Protein AF-A0A6A9SGE2-F1 (afdb_monomer)

Structure (mmCIF, N/CA/C/O backbone):
data_AF-A0A6A9SGE2-F1
#
_entry.id   AF-A0A6A9SGE2-F1
#
loop_
_atom_site.group_PDB
_atom_site.id
_atom_site.type_symbol
_atom_site.label_atom_id
_atom_site.label_alt_id
_atom_site.label_comp_id
_atom_site.label_asym_id
_atom_site.label_entity_id
_atom_site.label_seq_id
_atom_site.pdbx_PDB_ins_code
_atom_site.Cartn_x
_atom_site.Cartn_y
_atom_site.Cartn_z
_atom_site.occupancy
_atom_site.B_iso_or_equiv
_atom_site.auth_seq_id
_atom_site.auth_comp_id
_atom_site.auth_asym_id
_atom_site.auth_atom_id
_atom_site.pdbx_PDB_model_num
ATOM 1 N N . MET A 1 1 ? 27.943 -70.489 9.181 1.00 49.94 1 MET A N 1
ATOM 2 C CA . MET A 1 1 ? 28.499 -69.125 9.302 1.00 49.94 1 MET A CA 1
ATOM 3 C C . MET A 1 1 ? 28.948 -68.682 7.921 1.00 49.94 1 MET A C 1
ATOM 5 O O . MET A 1 1 ? 29.900 -69.285 7.451 1.00 49.94 1 MET A O 1
ATOM 9 N N . HIS A 1 2 ? 28.243 -67.743 7.276 1.00 42.31 2 HIS 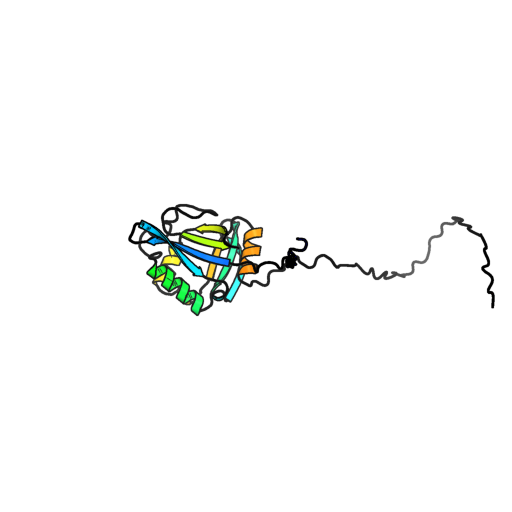A N 1
ATOM 10 C CA . HIS A 1 2 ? 28.704 -66.807 6.225 1.00 42.31 2 HIS A CA 1
ATOM 11 C C . HIS A 1 2 ? 27.527 -66.356 5.338 1.00 42.31 2 HIS A C 1
ATOM 13 O O . HIS A 1 2 ? 26.843 -67.207 4.781 1.00 42.31 2 HIS A O 1
ATOM 19 N N . ARG A 1 3 ? 27.449 -65.026 5.129 1.00 40.75 3 ARG A N 1
ATOM 20 C CA . ARG A 1 3 ? 26.866 -64.301 3.972 1.00 40.75 3 ARG A CA 1
ATOM 21 C C . ARG A 1 3 ? 25.334 -64.153 3.953 1.00 40.75 3 ARG A C 1
ATOM 23 O O . ARG A 1 3 ? 24.627 -65.114 4.182 1.00 40.75 3 ARG A O 1
ATOM 30 N N . ALA A 1 4 ? 24.744 -62.999 3.654 1.00 45.00 4 ALA A N 1
ATOM 31 C CA . ALA A 1 4 ? 25.256 -61.681 3.288 1.00 45.00 4 ALA A CA 1
ATOM 32 C C . ALA A 1 4 ? 24.143 -60.651 3.567 1.00 45.00 4 ALA A C 1
ATOM 34 O O . ALA A 1 4 ? 22.986 -60.893 3.232 1.00 45.00 4 ALA A O 1
ATOM 35 N N . LEU A 1 5 ? 24.495 -59.517 4.173 1.00 47.88 5 LEU A N 1
ATOM 36 C CA . LEU A 1 5 ? 23.629 -58.342 4.267 1.00 47.88 5 LEU A CA 1
ATOM 37 C C . LEU A 1 5 ? 23.684 -57.619 2.915 1.00 47.88 5 LEU A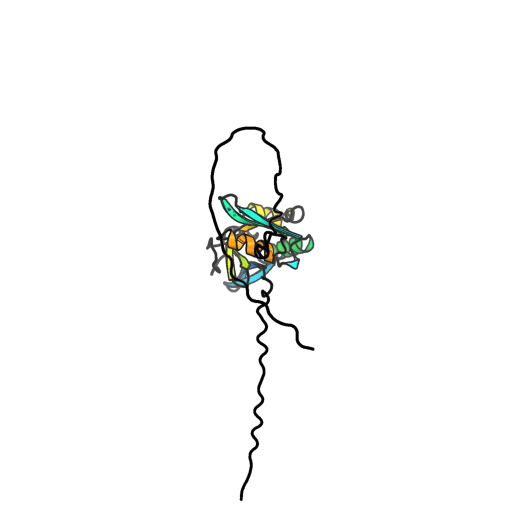 C 1
ATOM 39 O O . LEU A 1 5 ? 24.694 -57.004 2.583 1.00 47.88 5 LEU A O 1
ATOM 43 N N . LEU A 1 6 ? 22.622 -57.731 2.121 1.00 46.72 6 LEU A N 1
ATOM 44 C CA . LEU A 1 6 ? 22.410 -56.899 0.938 1.00 46.72 6 LEU A CA 1
ATOM 45 C C . LEU A 1 6 ? 21.773 -55.585 1.400 1.00 46.72 6 LEU A C 1
ATOM 47 O O . LEU A 1 6 ? 20.565 -55.503 1.600 1.00 46.72 6 LEU A O 1
ATOM 51 N N . ALA A 1 7 ? 22.608 -54.568 1.608 1.00 47.59 7 ALA A N 1
ATOM 52 C CA . ALA A 1 7 ? 22.154 -53.193 1.753 1.00 47.59 7 ALA A CA 1
ATOM 53 C C . ALA A 1 7 ? 21.751 -52.675 0.364 1.00 47.59 7 ALA A C 1
ATOM 55 O O . ALA A 1 7 ? 22.601 -52.457 -0.500 1.00 47.59 7 ALA A O 1
ATOM 56 N N . ALA A 1 8 ? 20.447 -52.532 0.134 1.00 49.38 8 ALA A N 1
ATOM 57 C CA . ALA A 1 8 ? 19.916 -51.889 -1.058 1.00 49.38 8 ALA A CA 1
ATOM 58 C C . ALA A 1 8 ? 20.159 -50.376 -0.949 1.00 49.38 8 ALA A C 1
ATOM 60 O O . ALA A 1 8 ? 19.501 -49.684 -0.175 1.00 49.38 8 ALA A O 1
ATOM 61 N N . ALA A 1 9 ? 21.135 -49.870 -1.702 1.00 46.91 9 ALA A N 1
ATOM 62 C CA . ALA A 1 9 ? 21.348 -48.441 -1.867 1.00 46.91 9 ALA A CA 1
ATOM 63 C C . ALA A 1 9 ? 20.256 -47.879 -2.792 1.00 46.91 9 ALA A C 1
ATOM 65 O O . ALA A 1 9 ? 20.304 -48.054 -4.009 1.00 46.91 9 ALA A O 1
ATOM 66 N N . LEU A 1 10 ? 19.253 -47.228 -2.204 1.00 50.53 10 LEU A N 1
ATOM 67 C CA . LEU A 1 10 ? 18.313 -46.373 -2.924 1.00 50.53 10 LEU A CA 1
ATOM 68 C C . LEU A 1 10 ? 19.057 -45.107 -3.359 1.00 50.53 10 LEU A C 1
ATOM 70 O O . LEU A 1 10 ? 19.317 -44.215 -2.554 1.00 50.53 10 LEU A O 1
ATOM 74 N N . VAL A 1 11 ? 19.423 -45.042 -4.637 1.00 49.22 11 VAL A N 1
ATOM 75 C CA . VAL A 1 11 ? 19.866 -43.800 -5.275 1.00 49.22 11 VAL A CA 1
ATOM 76 C C . VAL A 1 11 ? 18.617 -42.964 -5.537 1.00 49.22 11 VAL A C 1
ATOM 78 O O . VAL A 1 11 ? 17.877 -43.218 -6.485 1.00 49.22 11 VAL A O 1
ATOM 81 N N . ALA A 1 12 ? 18.357 -41.984 -4.674 1.00 50.38 12 ALA A N 1
ATOM 82 C CA . ALA A 1 12 ? 17.399 -40.929 -4.965 1.00 50.38 12 ALA A CA 1
ATOM 83 C C . ALA A 1 12 ? 18.012 -40.024 -6.043 1.00 50.38 12 ALA A C 1
ATOM 85 O O . ALA A 1 12 ? 18.906 -39.225 -5.767 1.00 50.38 12 ALA A O 1
ATOM 86 N N . VAL A 1 13 ? 17.562 -40.179 -7.289 1.00 47.34 13 VAL A N 1
ATOM 87 C CA . VAL A 1 13 ? 17.803 -39.180 -8.332 1.00 47.34 13 VAL A CA 1
ATOM 88 C C . VAL A 1 13 ? 16.930 -37.984 -7.981 1.00 47.34 13 VAL A C 1
ATOM 90 O O . VAL A 1 13 ? 15.741 -37.952 -8.289 1.00 47.34 13 VAL A O 1
ATOM 93 N N . VAL A 1 14 ? 17.510 -37.023 -7.268 1.00 51.72 14 VAL A N 1
ATOM 94 C CA . VAL A 1 14 ? 16.898 -35.709 -7.100 1.00 51.72 14 VAL A CA 1
ATOM 95 C C . VAL A 1 14 ? 17.010 -35.037 -8.461 1.00 51.72 14 VAL A C 1
ATOM 97 O O . VAL A 1 14 ? 18.097 -34.650 -8.888 1.00 51.72 14 VAL A O 1
ATOM 100 N N . VAL A 1 15 ? 15.900 -34.991 -9.193 1.00 44.25 15 VAL A N 1
ATOM 101 C CA . VAL A 1 15 ? 15.798 -34.170 -10.396 1.00 44.25 15 VAL A CA 1
ATOM 102 C C . VAL A 1 15 ? 15.924 -32.734 -9.908 1.00 44.25 15 VAL A C 1
ATOM 104 O O . VAL A 1 15 ? 15.004 -32.206 -9.287 1.00 44.25 15 VAL A O 1
ATOM 107 N N . ALA A 1 16 ? 17.093 -32.130 -10.112 1.00 47.91 16 ALA A N 1
ATOM 108 C CA . ALA A 1 16 ? 17.245 -30.694 -10.001 1.00 47.91 16 ALA A CA 1
ATOM 109 C C . ALA A 1 16 ? 16.316 -30.094 -11.055 1.00 47.91 16 ALA A C 1
ATOM 111 O O . ALA A 1 16 ? 16.626 -30.112 -12.247 1.00 47.91 16 ALA A O 1
ATOM 112 N N . GLY A 1 17 ? 15.136 -29.654 -10.615 1.00 43.16 17 GLY A N 1
ATOM 113 C CA . GLY A 1 17 ? 14.301 -28.770 -11.402 1.00 43.16 17 GLY A CA 1
ATOM 114 C C . GLY A 1 17 ? 15.175 -27.589 -11.786 1.00 43.16 17 GLY A C 1
ATOM 115 O O . GLY A 1 17 ? 15.639 -26.841 -10.930 1.00 43.16 17 GLY A O 1
ATOM 116 N N . SER A 1 18 ? 15.477 -27.488 -13.074 1.00 47.94 18 SER A N 1
ATOM 117 C CA . SER A 1 18 ? 15.926 -26.255 -13.700 1.00 47.94 18 SER A CA 1
ATOM 118 C C . SER A 1 18 ? 15.025 -25.140 -13.191 1.00 47.94 18 SER A C 1
ATOM 120 O O . SER A 1 18 ? 13.810 -25.256 -13.349 1.00 47.94 18 SER A O 1
ATOM 122 N N . GLY A 1 19 ? 15.612 -24.134 -12.537 1.00 40.81 19 GLY A N 1
ATOM 123 C CA . GLY A 1 19 ? 14.901 -22.975 -12.016 1.00 40.81 19 GLY A CA 1
ATOM 124 C C . GLY A 1 19 ? 14.091 -22.322 -13.126 1.00 40.81 19 GLY A C 1
ATOM 125 O O . GLY A 1 19 ? 14.610 -21.518 -13.895 1.00 40.81 19 GLY A O 1
ATOM 126 N N . ALA A 1 20 ? 12.822 -22.709 -13.217 1.00 43.16 20 ALA A N 1
ATOM 127 C CA . ALA A 1 20 ? 11.789 -21.804 -13.653 1.00 43.16 20 ALA A CA 1
ATOM 128 C C . ALA A 1 20 ? 11.838 -20.640 -12.666 1.00 43.16 20 ALA A C 1
ATOM 130 O O . ALA A 1 20 ? 12.049 -20.866 -11.470 1.00 43.16 20 ALA A O 1
ATOM 131 N N . ALA A 1 21 ? 11.717 -19.415 -13.167 1.00 45.00 21 ALA A N 1
ATOM 13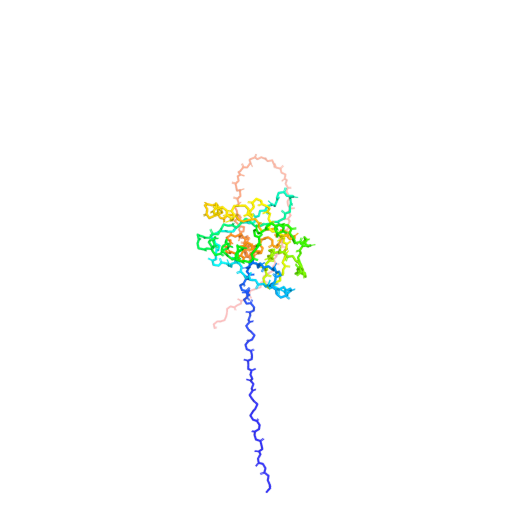2 C CA . ALA A 1 21 ? 11.318 -18.303 -12.328 1.00 45.00 21 ALA A CA 1
ATOM 133 C C . ALA A 1 21 ? 10.177 -18.813 -11.439 1.00 45.00 21 ALA A C 1
ATOM 135 O O . ALA A 1 21 ? 9.147 -19.223 -11.966 1.00 45.00 21 ALA A O 1
ATOM 136 N N . ALA A 1 22 ? 10.413 -18.920 -10.130 1.00 47.09 22 ALA A N 1
ATOM 137 C CA . ALA A 1 22 ? 9.294 -18.953 -9.209 1.00 47.09 22 ALA A CA 1
ATOM 138 C C . ALA A 1 22 ? 8.544 -17.663 -9.526 1.00 47.09 22 ALA A C 1
ATOM 140 O O . ALA A 1 22 ? 9.174 -16.603 -9.557 1.00 47.09 22 ALA A O 1
ATOM 141 N N . ASP A 1 23 ? 7.297 -17.796 -9.961 1.00 60.00 23 ASP A N 1
ATOM 142 C CA . ASP A 1 23 ? 6.463 -16.686 -10.392 1.00 60.00 23 ASP A CA 1
ATOM 143 C C . ASP A 1 23 ? 6.585 -15.578 -9.343 1.00 60.00 23 ASP A C 1
ATOM 145 O O . ASP A 1 23 ? 6.385 -15.840 -8.157 1.00 60.00 23 ASP A O 1
ATOM 149 N N . ALA A 1 24 ? 7.050 -14.397 -9.757 1.00 74.25 24 ALA A N 1
ATOM 150 C CA . ALA A 1 24 ? 7.309 -13.324 -8.810 1.00 74.25 24 ALA A CA 1
ATOM 151 C C . ALA A 1 24 ? 5.992 -12.984 -8.104 1.00 74.25 24 ALA A C 1
ATOM 153 O O . ALA A 1 24 ? 5.023 -12.626 -8.773 1.00 74.25 24 ALA A O 1
ATOM 154 N N . ASP A 1 25 ? 5.954 -13.131 -6.782 1.00 89.00 25 ASP A N 1
ATOM 155 C CA . ASP A 1 25 ? 4.750 -12.888 -5.985 1.00 89.00 25 ASP A CA 1
ATOM 156 C C . ASP A 1 25 ? 4.736 -11.432 -5.520 1.00 89.00 25 ASP A C 1
ATOM 158 O O . ASP A 1 25 ? 5.742 -10.932 -5.007 1.00 89.00 25 ASP A O 1
ATOM 162 N N . ALA A 1 26 ? 3.614 -10.742 -5.711 1.00 93.38 26 ALA A N 1
ATOM 163 C CA . ALA A 1 26 ? 3.433 -9.378 -5.240 1.00 93.38 26 ALA A CA 1
ATOM 164 C C . ALA A 1 26 ? 2.156 -9.233 -4.422 1.00 93.38 26 ALA A C 1
ATOM 166 O O . ALA A 1 26 ? 1.081 -9.703 -4.799 1.00 93.38 26 ALA A O 1
ATOM 167 N N . SER A 1 27 ? 2.284 -8.520 -3.308 1.00 95.31 27 SER A N 1
ATOM 168 C CA . SER A 1 27 ? 1.174 -8.224 -2.413 1.00 95.31 27 SER A CA 1
ATOM 169 C C . SER A 1 27 ? 1.358 -6.888 -1.702 1.00 95.31 27 SER A C 1
ATOM 171 O O . SER A 1 27 ? 2.471 -6.386 -1.517 1.00 95.31 27 SER A O 1
ATOM 173 N N . VAL A 1 28 ? 0.237 -6.301 -1.288 1.00 95.56 28 VAL A N 1
ATOM 174 C CA . VAL A 1 28 ? 0.209 -5.190 -0.335 1.00 95.56 28 VAL A CA 1
ATOM 175 C C . VAL A 1 28 ? -0.303 -5.728 0.992 1.00 95.56 28 VAL A C 1
ATOM 177 O O . VAL A 1 28 ? -1.375 -6.331 1.061 1.00 95.56 28 VAL A O 1
ATOM 180 N N . VAL A 1 29 ? 0.466 -5.508 2.053 1.00 95.88 29 VAL A N 1
ATOM 181 C CA . VAL A 1 29 ? 0.183 -6.005 3.400 1.00 95.88 29 VAL A CA 1
ATOM 182 C C . VAL A 1 29 ? -0.051 -4.828 4.336 1.00 95.88 29 VAL A C 1
ATOM 184 O O . VAL A 1 29 ? 0.814 -3.974 4.505 1.00 95.88 29 VAL A O 1
ATOM 187 N N . ALA A 1 30 ? -1.212 -4.794 4.976 1.00 95.00 30 ALA A N 1
ATOM 188 C CA . ALA A 1 30 ? -1.502 -3.878 6.064 1.00 95.00 30 ALA A CA 1
ATOM 189 C C . ALA A 1 30 ? -0.880 -4.409 7.359 1.00 95.00 30 ALA A C 1
ATOM 191 O O . ALA A 1 30 ? -1.205 -5.510 7.803 1.00 95.00 30 ALA A O 1
ATOM 192 N N . ARG A 1 31 ? 0.000 -3.618 7.974 1.00 94.38 31 ARG A N 1
ATOM 193 C CA . ARG A 1 31 ? 0.654 -3.913 9.249 1.00 94.38 31 ARG A CA 1
ATOM 194 C C . ARG A 1 31 ? 0.262 -2.884 10.305 1.00 94.38 31 ARG A C 1
ATOM 196 O O . ARG A 1 31 ? 0.511 -1.695 10.120 1.00 94.38 31 ARG A O 1
ATOM 203 N N . TYR A 1 32 ? -0.353 -3.340 11.395 1.00 93.00 32 TYR A N 1
ATOM 204 C CA . TYR A 1 32 ? -1.004 -2.478 12.388 1.00 93.00 32 TYR A CA 1
ATOM 205 C C . TYR A 1 32 ? -1.023 -3.105 13.793 1.00 93.00 32 TYR A C 1
ATOM 207 O O . TYR A 1 32 ? -0.936 -4.330 13.922 1.00 93.00 32 TYR A O 1
ATOM 215 N N . PRO A 1 33 ? -1.118 -2.299 14.867 1.00 90.50 33 PRO A N 1
ATOM 216 C CA . PRO A 1 33 ? -1.229 -2.819 16.226 1.00 90.50 33 PRO A CA 1
ATOM 217 C C . PRO A 1 33 ? -2.611 -3.446 16.467 1.00 90.50 33 PRO A C 1
ATOM 219 O O . PRO A 1 33 ? -3.636 -2.790 16.313 1.00 90.50 33 PRO A O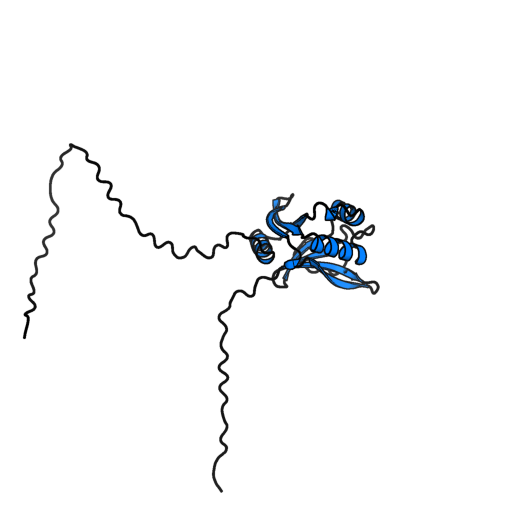 1
ATOM 222 N N . ALA A 1 34 ? -2.649 -4.704 16.909 1.00 87.56 34 ALA A N 1
ATOM 223 C CA . ALA A 1 34 ? -3.871 -5.321 17.424 1.00 87.56 34 ALA A CA 1
ATOM 224 C C . ALA A 1 34 ? -4.235 -4.777 18.817 1.00 87.56 34 ALA A C 1
ATOM 226 O O . ALA A 1 34 ? -3.407 -4.168 19.495 1.00 87.56 34 ALA A O 1
ATOM 227 N N . GLU A 1 35 ? -5.435 -5.106 19.308 1.00 83.38 35 GLU A N 1
ATOM 228 C CA . GLU A 1 35 ? -5.922 -4.697 20.640 1.00 83.38 35 GLU A CA 1
ATOM 229 C C . GLU A 1 35 ? -4.960 -5.061 21.789 1.00 83.38 35 GLU A C 1
ATOM 231 O O . GLU A 1 35 ? -4.846 -4.339 22.776 1.00 83.38 35 GLU A O 1
ATOM 236 N N . ASN A 1 36 ? -4.212 -6.160 21.644 1.00 84.25 36 ASN A N 1
ATOM 237 C CA . ASN A 1 36 ? -3.226 -6.620 22.628 1.00 84.25 36 ASN A CA 1
ATOM 238 C C . ASN A 1 36 ? -1.850 -5.929 22.499 1.00 84.25 36 ASN A C 1
ATOM 240 O O . ASN A 1 36 ? -0.887 -6.361 23.132 1.00 84.25 36 ASN A O 1
ATOM 244 N N . GLY A 1 37 ? -1.722 -4.913 21.640 1.00 80.12 37 GLY A N 1
ATOM 245 C CA . GLY A 1 37 ? -0.479 -4.183 21.370 1.00 80.12 37 GLY A CA 1
ATOM 246 C C . GLY A 1 37 ? 0.552 -4.948 20.532 1.00 80.12 37 GLY A C 1
ATOM 247 O O . GLY A 1 37 ? 1.672 -4.478 20.366 1.00 80.12 37 GLY A O 1
ATOM 248 N N . THR A 1 38 ? 0.206 -6.132 20.014 1.00 88.50 38 THR A N 1
ATOM 249 C CA . THR A 1 38 ? 1.071 -6.908 19.108 1.00 88.50 38 THR A CA 1
ATOM 250 C C . THR A 1 38 ? 0.812 -6.502 17.661 1.00 88.50 38 THR A C 1
ATOM 252 O O . THR A 1 38 ? -0.344 -6.353 17.270 1.00 88.50 38 THR A O 1
ATOM 255 N N . MET A 1 39 ? 1.867 -6.369 16.857 1.00 90.75 39 MET A N 1
ATOM 256 C CA . MET A 1 39 ? 1.733 -6.074 15.428 1.00 90.75 39 MET A CA 1
ATOM 257 C C . MET A 1 39 ? 1.097 -7.250 14.682 1.00 90.75 39 MET A C 1
ATOM 259 O O . MET A 1 39 ? 1.537 -8.392 14.819 1.00 90.75 39 MET A O 1
ATOM 263 N N . THR A 1 40 ? 0.073 -6.953 13.890 1.00 92.62 40 THR A N 1
ATOM 264 C CA . THR A 1 40 ? -0.640 -7.887 13.013 1.00 92.62 40 THR A CA 1
ATOM 265 C C . THR A 1 40 ? -0.398 -7.506 11.562 1.00 92.62 40 THR A C 1
ATOM 267 O O . THR A 1 40 ? -0.239 -6.327 11.254 1.00 92.62 40 THR A O 1
ATOM 270 N N . GLU A 1 41 ? -0.344 -8.508 10.687 1.00 94.25 41 GLU A N 1
ATOM 271 C CA . GLU A 1 41 ? -0.210 -8.347 9.241 1.00 94.25 41 GLU A CA 1
ATOM 272 C C . GLU A 1 41 ? -1.396 -9.011 8.540 1.00 94.25 41 GLU A C 1
ATOM 274 O O . GLU A 1 41 ? -1.690 -10.182 8.788 1.00 94.25 41 GLU A O 1
ATOM 279 N N . THR A 1 42 ? -2.034 -8.273 7.636 1.00 95.25 42 THR A N 1
ATOM 280 C CA . THR A 1 42 ? -3.143 -8.749 6.805 1.00 95.25 42 THR A CA 1
ATOM 281 C C . THR A 1 42 ? -2.848 -8.388 5.357 1.00 95.25 42 THR A C 1
ATOM 283 O O . THR A 1 42 ? -2.533 -7.240 5.055 1.00 95.25 42 THR A O 1
ATOM 286 N N . THR A 1 43 ? -2.926 -9.354 4.441 1.00 96.12 43 THR A N 1
ATOM 287 C CA . THR A 1 43 ? -2.812 -9.056 3.003 1.00 96.12 43 THR A CA 1
ATOM 288 C C . THR A 1 43 ? -4.086 -8.356 2.543 1.00 96.12 43 THR A C 1
ATOM 290 O O . THR A 1 43 ? -5.173 -8.887 2.752 1.00 96.12 43 THR A O 1
ATOM 293 N N . VAL A 1 44 ? -3.947 -7.166 1.956 1.00 96.50 44 VAL A N 1
ATOM 294 C CA . VAL A 1 44 ? -5.073 -6.313 1.529 1.00 96.50 44 VAL A CA 1
ATOM 295 C C . VAL A 1 44 ? -5.178 -6.163 0.014 1.00 96.50 44 VAL A C 1
ATOM 297 O O . VAL A 1 44 ? -6.238 -5.802 -0.480 1.00 96.50 44 VAL A O 1
ATOM 300 N N . VAL A 1 45 ? -4.096 -6.446 -0.717 1.00 96.19 45 VAL A N 1
ATOM 301 C CA . VAL A 1 45 ? -4.097 -6.571 -2.181 1.00 96.19 45 VAL A CA 1
ATOM 302 C C . VAL A 1 45 ? -3.200 -7.740 -2.560 1.00 96.19 45 VAL A C 1
ATOM 304 O O . VAL A 1 45 ? -2.051 -7.809 -2.116 1.00 96.19 45 VAL A O 1
ATOM 307 N N . SER A 1 46 ? -3.711 -8.627 -3.401 1.00 94.50 46 SER A N 1
ATOM 308 C CA . SER A 1 46 ? -2.977 -9.699 -4.071 1.00 94.50 46 SER A CA 1
ATOM 309 C C . SER A 1 46 ? -2.991 -9.501 -5.591 1.00 94.50 46 SER A C 1
ATOM 311 O O . SER A 1 46 ? -3.670 -8.609 -6.099 1.00 94.50 46 SER A O 1
ATOM 313 N N . ALA A 1 47 ? -2.239 -10.313 -6.338 1.00 91.94 47 ALA A N 1
ATOM 314 C CA . ALA A 1 47 ? -2.207 -10.217 -7.798 1.00 91.94 47 ALA A CA 1
ATOM 315 C C . ALA A 1 47 ? -3.587 -10.418 -8.453 1.00 91.94 47 ALA A C 1
ATOM 317 O O . ALA A 1 47 ? -3.900 -9.731 -9.422 1.00 91.94 47 ALA A O 1
ATOM 318 N N . ASP A 1 48 ? -4.438 -11.282 -7.894 1.00 91.75 48 ASP A N 1
ATOM 319 C CA . ASP A 1 48 ? -5.800 -11.523 -8.391 1.00 91.75 48 ASP A CA 1
ATOM 320 C C . ASP A 1 48 ? -6.743 -10.318 -8.199 1.00 91.75 48 ASP A C 1
ATOM 322 O O . ASP A 1 48 ? -7.754 -10.197 -8.893 1.00 91.75 48 ASP A O 1
ATOM 326 N N . ASP A 1 49 ? -6.410 -9.405 -7.283 1.00 94.62 49 ASP A N 1
ATOM 327 C CA . ASP A 1 49 ? -7.195 -8.198 -7.003 1.00 94.62 49 ASP A CA 1
ATOM 328 C C . ASP A 1 49 ? -6.893 -7.058 -7.988 1.00 94.62 49 ASP A C 1
ATOM 330 O O . ASP A 1 49 ? -7.612 -6.054 -8.014 1.00 94.62 49 ASP A O 1
ATOM 334 N N . VAL A 1 50 ? -5.844 -7.199 -8.805 1.00 95.50 50 VAL A N 1
ATOM 335 C CA . VAL A 1 50 ? -5.342 -6.166 -9.714 1.00 95.50 50 VAL A CA 1
ATOM 336 C C . VAL A 1 50 ? -5.915 -6.339 -11.119 1.00 95.50 50 VAL A C 1
ATOM 338 O O . VAL A 1 50 ? -5.779 -7.379 -11.753 1.00 95.50 50 VAL A O 1
ATOM 341 N N . ALA A 1 51 ? -6.529 -5.276 -11.639 1.00 94.62 51 ALA A N 1
ATOM 342 C CA . ALA A 1 51 ? -7.004 -5.207 -13.018 1.00 94.62 51 ALA A CA 1
ATOM 343 C C . ALA A 1 51 ? -5.905 -4.751 -13.991 1.00 94.62 51 ALA A C 1
ATOM 345 O O . ALA A 1 51 ? -5.852 -5.209 -15.133 1.00 94.62 51 ALA A O 1
ATOM 346 N N . SER A 1 52 ? -5.042 -3.827 -13.561 1.00 93.75 52 SER A N 1
ATOM 347 C CA . SER A 1 52 ? -3.881 -3.381 -14.333 1.00 93.75 52 SER A CA 1
ATOM 348 C C . SER A 1 52 ? -2.784 -2.822 -13.432 1.00 93.75 52 SER A C 1
ATOM 350 O O . SER A 1 52 ? -3.057 -2.250 -12.376 1.00 93.75 52 SER A O 1
ATOM 352 N N . ALA A 1 53 ? -1.534 -2.953 -13.870 1.00 94.75 53 ALA A N 1
ATOM 353 C CA . ALA A 1 53 ? -0.375 -2.368 -13.212 1.00 94.75 53 ALA A CA 1
ATOM 354 C C . ALA A 1 53 ? 0.577 -1.773 -14.253 1.00 94.75 53 ALA A C 1
ATOM 356 O O . ALA A 1 53 ? 0.815 -2.371 -15.299 1.00 94.75 53 ALA A O 1
ATOM 357 N N . GLU A 1 54 ? 1.139 -0.601 -13.973 1.00 94.12 54 GLU A N 1
ATOM 358 C CA . GLU A 1 54 ? 2.067 0.085 -14.875 1.00 94.12 54 GLU A CA 1
ATOM 359 C C . GLU A 1 54 ? 3.184 0.772 -14.072 1.00 94.12 54 GLU A C 1
ATOM 361 O O . GLU A 1 54 ? 2.891 1.517 -13.129 1.00 94.12 54 GLU A O 1
ATOM 366 N N . PRO A 1 55 ? 4.473 0.573 -14.416 1.00 93.56 55 PRO A N 1
ATOM 367 C CA . PRO A 1 55 ? 5.557 1.345 -13.820 1.00 93.56 55 PRO A CA 1
ATOM 368 C C . PRO A 1 55 ? 5.366 2.837 -14.087 1.00 93.56 55 PRO A C 1
ATOM 370 O O . PRO A 1 55 ? 5.025 3.255 -15.193 1.00 93.56 55 PRO A O 1
ATOM 373 N N . THR A 1 56 ? 5.626 3.657 -13.079 1.00 94.75 56 THR A N 1
ATOM 374 C CA . THR A 1 56 ? 5.466 5.105 -13.159 1.00 94.75 56 THR A CA 1
ATOM 375 C C . THR A 1 56 ? 6.457 5.820 -12.245 1.00 94.75 56 THR A C 1
ATOM 377 O O . THR A 1 56 ? 7.196 5.211 -11.469 1.00 94.75 56 THR A O 1
ATOM 380 N N . THR A 1 57 ? 6.470 7.143 -12.331 1.00 91.50 57 THR A N 1
ATOM 381 C CA . THR A 1 57 ? 7.220 8.006 -11.421 1.00 91.50 57 THR A CA 1
ATOM 382 C C . THR A 1 57 ? 6.289 8.583 -10.366 1.00 91.50 57 THR A C 1
ATOM 384 O O . THR A 1 57 ? 5.226 9.117 -10.690 1.00 91.50 57 THR A O 1
ATOM 387 N N . THR A 1 58 ? 6.698 8.538 -9.102 1.00 86.75 58 THR A N 1
ATOM 388 C CA . THR A 1 58 ? 5.964 9.182 -8.012 1.00 86.75 58 THR A CA 1
ATOM 389 C C . THR A 1 58 ? 6.046 10.704 -8.126 1.00 86.75 58 THR A C 1
ATOM 391 O O . THR A 1 58 ? 6.905 11.262 -8.813 1.00 86.75 58 THR A O 1
ATOM 394 N N . ARG A 1 59 ? 5.179 11.414 -7.396 1.00 80.75 59 ARG A N 1
ATOM 395 C CA . ARG A 1 59 ? 5.136 12.888 -7.397 1.00 80.75 59 ARG A CA 1
ATOM 396 C C . ARG A 1 59 ? 6.468 13.547 -7.010 1.00 80.75 59 ARG A C 1
ATOM 398 O O . ARG A 1 59 ? 6.732 14.670 -7.429 1.00 80.75 59 ARG A O 1
ATOM 405 N N . ASN A 1 60 ? 7.301 12.850 -6.239 1.00 82.94 60 ASN A N 1
ATOM 406 C CA . ASN A 1 60 ? 8.609 13.329 -5.787 1.00 82.94 60 ASN A CA 1
ATOM 407 C C . ASN A 1 60 ? 9.760 12.909 -6.723 1.00 82.94 60 ASN A C 1
ATOM 409 O O . ASN A 1 60 ? 10.922 13.094 -6.375 1.00 82.94 60 ASN A O 1
ATOM 413 N N . GLY A 1 61 ? 9.453 12.326 -7.888 1.00 84.38 61 GLY A N 1
ATOM 414 C CA . GLY A 1 61 ? 10.448 11.819 -8.838 1.00 84.38 61 GLY A CA 1
ATOM 415 C C . GLY A 1 61 ? 11.050 10.463 -8.458 1.00 84.38 61 GLY A C 1
ATOM 416 O O . GLY A 1 61 ? 12.068 10.081 -9.026 1.00 84.38 61 GLY A O 1
ATOM 417 N N . GLY A 1 62 ? 10.451 9.747 -7.500 1.00 88.19 62 GLY A N 1
ATOM 418 C CA . GLY A 1 62 ? 10.831 8.374 -7.157 1.00 88.19 62 GLY A CA 1
ATOM 419 C C . GLY A 1 62 ? 10.212 7.348 -8.109 1.00 88.19 62 GLY A C 1
ATOM 420 O O . GLY A 1 62 ? 9.345 7.685 -8.914 1.00 88.19 62 GLY A O 1
ATOM 421 N N . ALA A 1 63 ? 10.625 6.089 -7.996 1.00 93.12 63 ALA A N 1
ATOM 422 C CA . ALA A 1 63 ? 10.028 4.985 -8.742 1.00 93.12 63 ALA A CA 1
ATOM 423 C C . ALA A 1 63 ? 8.748 4.477 -8.057 1.00 93.12 63 ALA A C 1
ATOM 425 O O . ALA A 1 63 ? 8.622 4.531 -6.832 1.00 93.12 63 ALA A O 1
ATOM 426 N N . GLY A 1 64 ? 7.788 3.998 -8.844 1.00 94.00 64 GLY A N 1
ATOM 427 C CA . GLY A 1 64 ? 6.579 3.374 -8.325 1.00 94.00 64 GLY A CA 1
ATOM 428 C C . GLY A 1 64 ? 5.786 2.629 -9.392 1.00 94.00 64 GLY A C 1
ATOM 429 O O . GLY A 1 64 ? 6.195 2.542 -10.548 1.00 94.00 64 GLY A O 1
ATOM 430 N N . VAL A 1 65 ? 4.639 2.094 -8.996 1.00 95.38 65 VAL A N 1
ATOM 431 C CA . VAL A 1 65 ? 3.706 1.357 -9.847 1.00 95.38 65 VAL A CA 1
ATOM 432 C C . VAL A 1 65 ? 2.311 1.926 -9.627 1.00 95.38 65 VAL A C 1
ATOM 434 O O . VAL A 1 65 ? 1.831 1.979 -8.494 1.00 95.38 65 VAL A O 1
ATOM 437 N N . ALA A 1 66 ? 1.677 2.383 -10.703 1.00 95.31 66 ALA A N 1
ATOM 438 C CA . ALA A 1 66 ? 0.261 2.708 -10.698 1.00 95.31 66 ALA A CA 1
ATOM 439 C C . ALA A 1 66 ? -0.518 1.403 -10.864 1.00 95.31 66 ALA A C 1
ATOM 441 O O . ALA A 1 66 ? -0.314 0.686 -11.841 1.00 95.31 66 ALA A O 1
ATOM 442 N N . VAL A 1 67 ? -1.376 1.093 -9.902 1.00 95.50 67 VAL A N 1
ATOM 443 C CA . VAL A 1 67 ? -2.182 -0.126 -9.868 1.00 95.50 67 VAL A CA 1
ATOM 444 C C . VAL A 1 67 ? -3.647 0.270 -9.912 1.00 95.50 67 VAL A C 1
ATOM 446 O O . VAL A 1 67 ? -4.070 1.137 -9.154 1.00 95.50 67 VAL A O 1
ATOM 449 N N . THR A 1 68 ? -4.420 -0.362 -10.784 1.00 96.44 68 THR A N 1
ATOM 450 C CA . THR A 1 68 ? -5.882 -0.274 -10.777 1.00 96.44 68 THR A CA 1
ATOM 451 C C . THR A 1 68 ? -6.421 -1.592 -10.255 1.00 96.44 68 THR A C 1
ATOM 453 O O . THR A 1 68 ? -6.091 -2.645 -10.802 1.00 96.44 68 THR A O 1
ATOM 456 N N . LEU A 1 69 ? -7.227 -1.550 -9.198 1.00 96.19 69 LEU A N 1
ATOM 457 C CA . LEU A 1 69 ? -7.855 -2.747 -8.648 1.00 96.19 69 LEU A CA 1
ATOM 458 C C . LEU A 1 69 ? -9.112 -3.121 -9.438 1.00 96.19 69 LEU A C 1
ATOM 460 O O . LEU A 1 69 ? -9.738 -2.285 -10.091 1.00 96.19 69 LEU A O 1
ATOM 464 N N . THR A 1 70 ? -9.483 -4.394 -9.369 1.00 95.94 70 THR A N 1
ATOM 465 C CA . THR A 1 70 ? -10.820 -4.855 -9.761 1.00 95.94 70 THR A CA 1
ATOM 466 C C . THR A 1 70 ? -11.870 -4.320 -8.782 1.00 95.94 70 THR A C 1
ATOM 468 O O . THR A 1 70 ? -11.528 -3.954 -7.660 1.00 95.94 70 THR A O 1
ATOM 471 N N . ASP A 1 71 ? -13.156 -4.325 -9.148 1.00 94.25 71 ASP A N 1
ATOM 472 C CA . ASP A 1 71 ? -14.229 -3.900 -8.229 1.00 94.25 71 ASP A CA 1
ATOM 473 C C . ASP A 1 71 ? -14.220 -4.706 -6.915 1.00 94.25 71 ASP A C 1
ATOM 475 O O . ASP A 1 71 ? -14.345 -4.151 -5.824 1.00 94.25 71 ASP A O 1
ATOM 479 N N . ALA A 1 72 ? -14.021 -6.026 -7.015 1.00 93.38 72 ALA A N 1
ATOM 480 C CA . ALA A 1 72 ? -13.942 -6.912 -5.856 1.00 93.38 72 ALA A CA 1
ATOM 481 C C . ALA A 1 72 ? -12.686 -6.642 -5.012 1.00 93.38 72 ALA A C 1
ATOM 483 O O . ALA A 1 72 ? -12.775 -6.580 -3.786 1.00 93.38 72 ALA A O 1
ATOM 484 N N . GLY A 1 73 ? -11.540 -6.434 -5.668 1.00 94.50 73 GLY A N 1
ATOM 485 C CA . GLY A 1 73 ? -10.283 -6.085 -5.011 1.00 94.50 73 GLY A CA 1
ATOM 486 C C . GLY A 1 73 ? -10.359 -4.739 -4.293 1.00 94.50 73 GLY A C 1
ATOM 487 O O . GLY A 1 73 ? -9.919 -4.623 -3.154 1.00 94.50 73 GLY A O 1
ATOM 488 N N . ALA A 1 74 ? -10.985 -3.738 -4.916 1.00 95.81 74 ALA A N 1
ATOM 489 C CA . ALA A 1 74 ? -11.202 -2.418 -4.333 1.00 95.81 74 ALA A CA 1
ATOM 490 C C . ALA A 1 74 ? -12.067 -2.490 -3.072 1.00 95.81 74 ALA A C 1
ATOM 492 O O . ALA A 1 74 ? -11.700 -1.913 -2.051 1.00 95.81 74 ALA A O 1
ATOM 493 N N . GLN A 1 75 ? -13.171 -3.239 -3.129 1.00 94.75 75 GLN A N 1
ATOM 494 C CA . GLN A 1 75 ? -14.055 -3.422 -1.982 1.00 94.75 75 GLN A CA 1
ATOM 495 C C . GLN A 1 75 ? -13.360 -4.183 -0.842 1.00 94.75 75 GLN A C 1
ATOM 497 O O . GLN A 1 75 ? -13.418 -3.759 0.310 1.00 94.75 75 GLN A O 1
ATOM 502 N N . SER A 1 76 ? -12.646 -5.270 -1.155 1.00 94.19 76 SER A N 1
ATOM 503 C CA . SER A 1 76 ? -11.872 -6.024 -0.159 1.00 94.19 76 SER A CA 1
ATOM 504 C C . SER A 1 76 ? -10.789 -5.157 0.491 1.00 94.19 76 SER A C 1
ATOM 506 O O . SER A 1 76 ? -10.604 -5.194 1.707 1.00 94.19 76 SER A O 1
ATOM 508 N N . PHE A 1 77 ? -10.101 -4.339 -0.307 1.00 95.44 77 PHE A N 1
ATOM 509 C CA . PHE A 1 77 ? -9.086 -3.405 0.167 1.00 95.44 77 PHE A CA 1
ATOM 510 C C . PHE A 1 77 ? -9.672 -2.361 1.124 1.00 95.44 77 PHE A C 1
ATOM 512 O O . PHE A 1 77 ? -9.128 -2.158 2.210 1.00 95.44 77 PHE A O 1
ATOM 519 N N . THR A 1 78 ? -10.791 -1.720 0.764 1.00 94.94 78 THR A N 1
ATOM 520 C CA . THR A 1 78 ? -11.434 -0.723 1.631 1.00 94.94 78 THR A CA 1
ATOM 521 C C . THR A 1 78 ? -11.958 -1.342 2.919 1.00 94.94 78 THR A C 1
ATOM 523 O O . THR A 1 78 ? -11.687 -0.812 3.995 1.00 94.94 78 THR A O 1
ATOM 526 N N . ASP A 1 79 ? -12.642 -2.487 2.829 1.00 94.69 79 ASP A N 1
ATOM 527 C CA . ASP A 1 79 ? -13.219 -3.168 3.990 1.00 94.69 79 ASP A CA 1
ATOM 528 C C . ASP A 1 79 ? -12.123 -3.582 4.981 1.00 94.69 79 ASP A C 1
ATOM 530 O O . ASP A 1 79 ? -12.239 -3.326 6.180 1.00 94.69 79 ASP A O 1
ATOM 534 N N . ALA A 1 80 ? -11.020 -4.150 4.481 1.00 94.69 80 ALA A N 1
ATOM 535 C CA . ALA A 1 80 ? -9.900 -4.565 5.318 1.00 94.69 80 ALA A CA 1
ATOM 536 C C . ALA A 1 80 ? -9.222 -3.383 6.026 1.00 94.69 80 ALA A C 1
ATOM 538 O O . ALA A 1 80 ? -8.815 -3.513 7.179 1.00 94.69 80 ALA A O 1
ATOM 539 N N . LEU A 1 81 ? -9.097 -2.227 5.368 1.00 94.25 81 LEU A N 1
ATOM 540 C CA . LEU A 1 81 ? -8.468 -1.048 5.967 1.00 94.25 81 LEU A CA 1
ATOM 541 C C . LEU A 1 81 ? -9.363 -0.343 6.983 1.00 94.25 81 LEU A C 1
ATOM 543 O O . LEU A 1 81 ? -8.856 0.130 8.002 1.00 94.25 81 LEU A O 1
ATOM 547 N N . VAL A 1 82 ? -10.670 -0.297 6.734 1.00 93.19 82 VAL A N 1
ATOM 548 C CA . VAL A 1 82 ? -11.643 0.231 7.696 1.00 93.19 82 VAL A CA 1
ATOM 549 C C . VAL A 1 82 ? -11.709 -0.671 8.930 1.00 93.19 82 VAL A C 1
ATOM 551 O O . VAL A 1 82 ? -11.591 -0.164 10.044 1.00 93.19 82 VAL A O 1
ATOM 554 N N . ASP A 1 83 ? -11.815 -1.994 8.755 1.00 92.06 83 ASP A N 1
ATOM 555 C CA . ASP A 1 83 ? -11.838 -2.965 9.864 1.00 92.06 83 ASP A CA 1
ATOM 556 C C . ASP A 1 83 ? -10.545 -2.927 10.688 1.00 92.06 83 ASP A C 1
ATOM 558 O O . ASP A 1 83 ? -10.575 -2.889 11.918 1.00 92.06 83 ASP A O 1
ATOM 562 N N . ALA A 1 84 ? -9.399 -2.834 10.008 1.00 91.19 84 ALA A N 1
ATOM 563 C CA . ALA A 1 84 ? -8.106 -2.692 10.660 1.00 91.19 84 ALA A CA 1
ATOM 564 C C . ALA A 1 84 ? -7.912 -1.325 11.337 1.00 91.19 84 ALA A C 1
ATOM 566 O O . ALA A 1 84 ? -6.982 -1.186 12.124 1.00 91.19 84 ALA A O 1
ATOM 567 N N . GLY A 1 85 ? -8.752 -0.322 11.059 1.00 90.44 85 GLY A N 1
ATOM 568 C CA . GLY A 1 85 ? -8.697 0.999 11.688 1.00 90.44 85 GLY A CA 1
ATOM 569 C C . GLY A 1 85 ? -7.731 1.994 11.035 1.00 90.44 85 GLY A C 1
ATOM 570 O O . GLY A 1 85 ? -7.428 3.025 11.635 1.00 90.44 85 GLY A O 1
ATOM 571 N N . PHE A 1 86 ? -7.268 1.742 9.806 1.00 90.88 86 PHE A N 1
ATOM 572 C CA . PHE A 1 86 ? -6.347 2.633 9.077 1.00 90.88 86 PHE A CA 1
ATOM 573 C C . PHE A 1 86 ? -6.927 4.019 8.789 1.00 90.88 86 PHE A C 1
ATOM 575 O O . PHE A 1 86 ? -6.168 4.964 8.568 1.00 90.88 86 PHE A O 1
ATOM 582 N N . THR A 1 87 ? -8.252 4.140 8.773 1.00 88.06 87 THR A N 1
ATOM 583 C CA . THR A 1 87 ? -8.942 5.402 8.507 1.00 88.06 87 THR A CA 1
ATOM 584 C C . THR A 1 87 ? -9.249 6.208 9.766 1.00 88.06 87 THR A C 1
ATOM 586 O O . THR A 1 87 ? -9.629 7.369 9.675 1.00 88.06 87 THR A O 1
ATOM 589 N N . THR A 1 88 ? -9.039 5.629 10.951 1.00 84.81 88 THR A N 1
ATOM 590 C CA . THR A 1 88 ? -9.314 6.317 12.216 1.00 84.81 88 THR A CA 1
ATOM 591 C C . THR A 1 88 ? -8.405 7.535 12.414 1.00 84.81 88 THR A C 1
ATOM 593 O O . THR A 1 88 ? -7.263 7.575 11.941 1.00 84.81 88 THR A O 1
ATOM 596 N N . GLU A 1 89 ? -8.900 8.546 13.139 1.00 75.38 89 GLU A N 1
ATOM 597 C CA . GLU A 1 89 ? -8.128 9.754 13.449 1.00 75.38 89 GLU A CA 1
ATOM 598 C C . GLU A 1 89 ? -6.771 9.396 14.082 1.00 75.38 89 GLU A C 1
ATOM 600 O O . GLU A 1 89 ? -6.694 8.799 15.156 1.00 75.38 89 GLU A O 1
ATOM 605 N N . GLY A 1 90 ? -5.684 9.790 13.412 1.00 72.19 90 GLY A N 1
ATOM 606 C CA . GLY A 1 90 ? -4.310 9.560 13.866 1.00 72.19 90 GLY A CA 1
ATOM 607 C C . GLY A 1 90 ? -3.661 8.256 13.386 1.00 72.19 90 GLY A C 1
ATOM 608 O O . GLY A 1 90 ? -2.460 8.101 13.594 1.00 72.19 90 GLY A O 1
ATOM 609 N N . ALA A 1 91 ? -4.396 7.355 12.719 1.00 76.50 91 ALA A N 1
ATOM 610 C CA . ALA A 1 91 ? -3.822 6.180 12.051 1.00 76.50 91 ALA A CA 1
ATOM 611 C C . ALA A 1 91 ? -3.206 6.541 10.687 1.00 76.50 91 ALA A C 1
ATOM 613 O O . ALA A 1 91 ? -2.117 6.072 10.338 1.00 76.50 91 ALA A O 1
ATOM 614 N N . ALA A 1 92 ? -3.847 7.448 9.943 1.00 67.69 92 ALA A N 1
ATOM 615 C CA . ALA A 1 92 ? -3.270 8.024 8.732 1.00 67.69 92 ALA A CA 1
ATOM 616 C C . ALA A 1 92 ? -1.928 8.706 9.058 1.00 67.69 92 ALA A C 1
ATOM 618 O O . ALA A 1 92 ? -1.826 9.491 10.001 1.00 67.69 92 ALA A O 1
ATOM 619 N N . ARG A 1 93 ? -0.883 8.405 8.274 1.00 69.25 93 ARG A N 1
ATOM 620 C CA . ARG A 1 93 ? 0.513 8.851 8.499 1.00 69.25 93 ARG A CA 1
ATOM 621 C C . ARG A 1 93 ? 1.175 8.388 9.804 1.00 69.25 93 ARG A C 1
ATOM 623 O O . ARG A 1 93 ? 2.212 8.928 10.176 1.00 69.25 93 ARG A O 1
ATOM 630 N N . SER A 1 94 ? 0.634 7.373 10.475 1.00 80.06 94 SER A N 1
ATOM 631 C CA . SER A 1 94 ? 1.236 6.794 11.687 1.00 80.06 94 SER A CA 1
ATOM 632 C C . SER A 1 94 ? 2.422 5.858 11.396 1.00 80.06 94 SER A C 1
ATOM 634 O O . SER A 1 94 ? 3.022 5.312 12.316 1.00 80.06 94 SER A O 1
ATOM 636 N N . CYS A 1 95 ? 2.771 5.643 10.127 1.00 85.38 95 CYS A N 1
ATOM 637 C CA . CYS A 1 95 ? 3.892 4.784 9.777 1.00 85.38 95 CYS A CA 1
ATOM 638 C C . CYS A 1 95 ? 5.224 5.453 10.145 1.00 85.38 95 CYS A C 1
ATOM 640 O O . CYS A 1 95 ? 5.604 6.454 9.542 1.00 85.38 95 CYS A O 1
ATOM 642 N N . SER A 1 96 ? 5.930 4.892 11.129 1.00 71.50 96 SER A N 1
ATOM 643 C CA . SER A 1 96 ? 7.184 5.449 11.662 1.00 71.50 96 SER A CA 1
ATOM 644 C C . SER A 1 96 ? 8.390 5.313 10.719 1.00 71.50 96 SER A C 1
ATOM 646 O O . SER A 1 96 ? 9.450 5.871 11.009 1.00 71.50 96 SER A O 1
ATOM 648 N N . THR A 1 97 ? 8.248 4.601 9.596 1.00 67.00 97 THR A N 1
ATOM 649 C CA . THR A 1 97 ? 9.340 4.316 8.657 1.00 67.00 97 THR A CA 1
ATOM 650 C C . THR A 1 97 ? 8.927 4.613 7.219 1.00 67.00 97 THR A C 1
ATOM 652 O O . THR A 1 97 ? 7.969 4.035 6.715 1.00 67.00 97 THR A O 1
ATOM 655 N N . ASP A 1 98 ? 9.707 5.453 6.539 1.00 64.88 98 ASP A N 1
ATOM 656 C CA . ASP A 1 98 ? 9.674 5.613 5.085 1.00 64.88 98 ASP A CA 1
ATOM 657 C C . ASP A 1 98 ? 10.780 4.728 4.474 1.00 64.88 98 ASP A C 1
ATOM 659 O O . ASP A 1 98 ? 11.952 5.115 4.471 1.00 64.88 98 ASP A O 1
ATOM 663 N N . GLY A 1 99 ? 10.461 3.522 3.985 1.00 68.69 99 GLY A N 1
ATOM 664 C CA . GLY A 1 99 ? 11.495 2.634 3.424 1.00 68.69 99 GLY A CA 1
ATOM 665 C C . GLY A 1 99 ? 11.146 1.148 3.335 1.00 68.69 99 GLY A C 1
ATOM 666 O O . GLY A 1 99 ? 10.019 0.744 3.568 1.00 68.69 99 GLY A O 1
ATOM 667 N N . ALA A 1 100 ? 12.121 0.317 2.966 1.00 76.75 100 ALA A N 1
ATOM 668 C CA . ALA A 1 100 ? 11.964 -1.124 2.728 1.00 76.75 100 ALA A CA 1
ATOM 669 C C . ALA A 1 100 ? 12.126 -1.963 4.017 1.00 76.75 100 ALA A C 1
ATOM 671 O O . ALA A 1 100 ? 12.975 -2.849 4.094 1.00 76.75 100 ALA A O 1
ATOM 672 N N . GLU A 1 101 ? 11.359 -1.648 5.064 1.00 79.38 101 GLU A N 1
ATOM 673 C CA . GLU A 1 101 ? 11.483 -2.282 6.385 1.00 79.38 101 GLU A CA 1
ATOM 674 C C . GLU A 1 101 ? 10.106 -2.625 6.971 1.00 79.38 101 GLU A C 1
ATOM 676 O O . GLU A 1 101 ? 9.114 -1.947 6.705 1.00 79.38 101 GLU A O 1
ATOM 681 N N . ARG A 1 102 ? 10.035 -3.684 7.790 1.00 84.38 102 ARG A N 1
ATOM 682 C CA . ARG A 1 102 ? 8.836 -3.962 8.595 1.00 84.38 102 ARG A CA 1
ATOM 683 C C . ARG A 1 102 ? 8.869 -3.075 9.834 1.00 84.38 102 ARG A C 1
ATOM 685 O O . ARG A 1 102 ? 9.800 -3.173 10.623 1.00 84.38 102 ARG A O 1
ATOM 692 N N . ASN A 1 103 ? 7.845 -2.252 10.016 1.00 80.12 103 ASN A N 1
ATOM 693 C CA . ASN A 1 103 ? 7.702 -1.378 11.176 1.00 80.12 103 ASN A CA 1
ATOM 694 C C . ASN A 1 103 ? 7.398 -2.160 12.467 1.0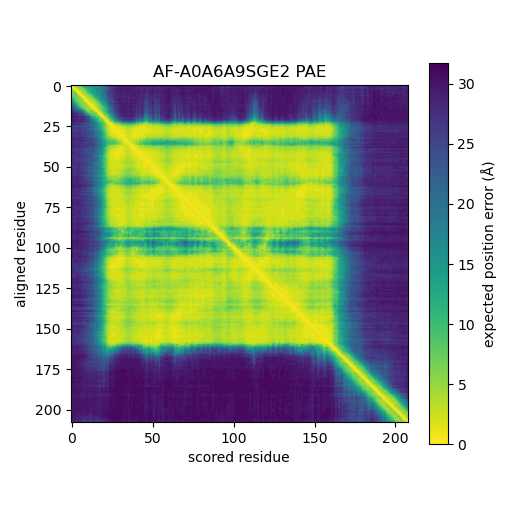0 80.12 103 ASN A C 1
ATOM 696 O O . ASN A 1 103 ? 6.692 -3.172 12.457 1.00 80.12 103 ASN A O 1
ATOM 700 N N . ASP A 1 104 ? 7.874 -1.656 13.602 1.00 81.69 104 ASP A N 1
ATOM 701 C CA . ASP A 1 104 ? 7.575 -2.219 14.928 1.00 81.69 104 ASP A CA 1
ATOM 702 C C . ASP A 1 104 ? 6.347 -1.571 15.594 1.00 81.69 104 ASP A C 1
ATOM 704 O O . ASP A 1 104 ? 5.848 -2.072 16.600 1.00 81.69 104 ASP A O 1
ATOM 708 N N . GLU A 1 105 ? 5.841 -0.477 15.020 1.00 84.06 105 GLU A N 1
ATOM 709 C CA . GLU A 1 105 ? 4.735 0.326 15.545 1.00 84.06 105 GLU A CA 1
ATOM 710 C C . GLU A 1 105 ? 3.984 1.065 14.422 1.00 84.06 105 GLU A C 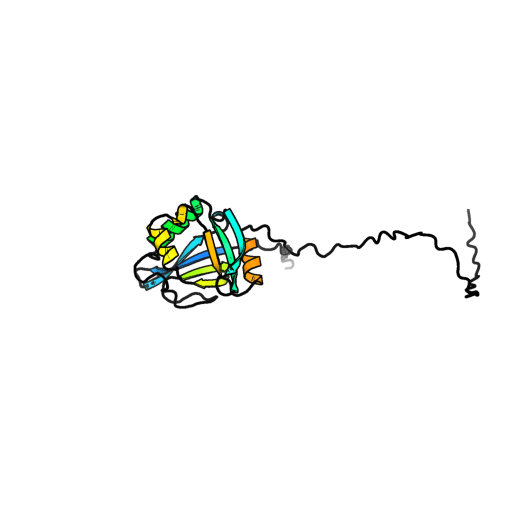1
ATOM 712 O O . GLU A 1 105 ? 4.513 1.242 13.322 1.00 84.06 105 GLU A O 1
ATOM 717 N N . GLY A 1 106 ? 2.755 1.507 14.703 1.00 87.56 106 GLY A N 1
ATOM 718 C CA . GLY A 1 106 ? 1.951 2.327 13.788 1.00 87.56 106 GLY A CA 1
ATOM 719 C C . GLY A 1 106 ? 1.223 1.549 12.685 1.00 87.56 106 GLY A C 1
ATOM 720 O O . GLY A 1 106 ? 1.218 0.319 12.661 1.00 87.56 106 GLY A O 1
ATOM 721 N N . TYR A 1 107 ? 0.587 2.292 11.779 1.00 91.81 107 TYR A N 1
ATOM 722 C CA . TYR A 1 107 ? -0.215 1.768 10.667 1.00 91.81 107 TYR A CA 1
ATOM 723 C C . TYR A 1 107 ? 0.532 1.945 9.344 1.00 91.81 107 TYR A C 1
ATOM 725 O O . TYR A 1 107 ? 0.649 3.063 8.833 1.00 91.81 107 TYR A O 1
ATOM 733 N N . CYS A 1 108 ? 1.036 0.846 8.785 1.00 93.00 108 CYS A N 1
ATOM 734 C CA . CYS A 1 108 ? 1.828 0.849 7.557 1.00 93.00 108 CYS A CA 1
ATOM 735 C C . CYS A 1 108 ? 1.236 -0.091 6.506 1.00 93.00 108 CYS A C 1
ATOM 737 O O . CYS A 1 108 ? 0.849 -1.218 6.802 1.00 93.00 108 CYS A O 1
ATOM 739 N N . LEU A 1 109 ? 1.222 0.367 5.259 1.00 93.31 109 LEU A N 1
ATOM 740 C CA . LEU A 1 109 ? 1.065 -0.463 4.076 1.00 93.31 109 LEU A CA 1
ATOM 741 C C . LEU A 1 109 ? 2.452 -0.870 3.586 1.00 93.31 109 LEU A C 1
ATOM 743 O O . LEU A 1 109 ? 3.264 -0.027 3.201 1.00 93.31 109 LEU A O 1
ATOM 747 N N . LEU A 1 110 ? 2.716 -2.169 3.610 1.00 93.75 110 LEU A N 1
ATOM 748 C CA . LEU A 1 110 ? 3.943 -2.775 3.128 1.00 93.75 110 LEU A CA 1
ATOM 749 C C . LEU A 1 110 ? 3.723 -3.266 1.704 1.00 93.75 110 LEU A C 1
ATOM 751 O O . LEU A 1 110 ? 2.796 -4.026 1.437 1.00 93.75 110 LEU A O 1
ATOM 755 N N . THR A 1 111 ? 4.597 -2.864 0.796 1.00 93.44 111 THR A N 1
ATOM 756 C CA . THR A 1 111 ? 4.689 -3.452 -0.538 1.00 93.44 111 THR A CA 1
ATOM 757 C C . THR A 1 111 ? 5.667 -4.613 -0.465 1.00 93.44 111 THR A C 1
ATOM 759 O O . THR A 1 111 ? 6.845 -4.416 -0.151 1.00 93.44 111 THR A O 1
ATOM 762 N N . VAL A 1 112 ? 5.171 -5.819 -0.722 1.00 93.88 112 VAL A N 1
ATOM 763 C CA . VAL A 1 112 ? 5.932 -7.063 -0.632 1.00 93.88 112 VAL A CA 1
ATOM 764 C C . VAL A 1 112 ? 6.128 -7.625 -2.033 1.00 93.88 112 VAL A C 1
ATOM 766 O O . VAL A 1 112 ? 5.176 -7.739 -2.801 1.00 93.88 112 VAL A O 1
ATOM 769 N N . LEU A 1 113 ? 7.373 -7.964 -2.354 1.00 92.88 113 LEU A N 1
ATOM 770 C CA . LEU A 1 113 ? 7.770 -8.609 -3.598 1.00 92.88 113 LEU A CA 1
ATOM 771 C C . LEU A 1 113 ? 8.632 -9.822 -3.246 1.00 92.88 113 LEU A C 1
ATOM 773 O O . LEU A 1 113 ? 9.614 -9.677 -2.522 1.00 92.88 113 LEU A O 1
ATOM 777 N N . ASP A 1 114 ? 8.254 -11.009 -3.713 1.00 90.75 114 ASP A N 1
ATOM 778 C CA . ASP A 1 114 ? 8.949 -12.272 -3.421 1.00 90.75 114 ASP A CA 1
ATOM 779 C C . ASP A 1 114 ? 9.116 -12.544 -1.903 1.00 90.75 114 ASP A C 1
ATOM 781 O O . ASP A 1 114 ? 10.086 -13.149 -1.447 1.00 90.75 114 ASP A O 1
ATOM 785 N N . GLY A 1 115 ? 8.162 -12.075 -1.087 1.00 90.19 115 GLY A N 1
ATOM 786 C CA . GLY A 1 115 ? 8.194 -12.179 0.381 1.00 90.19 115 GLY A CA 1
ATOM 787 C C . GLY A 1 115 ? 9.069 -11.133 1.093 1.00 90.19 115 GLY A C 1
ATOM 788 O O . GLY A 1 115 ? 9.081 -11.068 2.332 1.00 90.19 115 GLY A O 1
ATOM 789 N N . GLU A 1 116 ? 9.763 -10.283 0.338 1.00 90.88 116 GLU A N 1
ATOM 790 C CA . GLU A 1 116 ? 10.609 -9.200 0.835 1.00 90.88 116 GLU A CA 1
ATOM 791 C C . GLU A 1 116 ? 9.853 -7.864 0.807 1.00 90.88 116 GLU A C 1
ATOM 793 O O . GLU A 1 116 ? 9.187 -7.526 -0.170 1.00 90.88 116 GLU A O 1
ATOM 798 N N . VAL A 1 117 ? 9.949 -7.076 1.883 1.00 91.62 117 VAL A N 1
ATOM 799 C CA . VAL A 1 117 ? 9.363 -5.727 1.906 1.00 91.62 117 VAL A CA 1
ATOM 800 C C . VAL A 1 117 ? 10.254 -4.814 1.078 1.00 91.62 117 VAL A C 1
ATOM 802 O O . VAL A 1 117 ? 11.395 -4.568 1.453 1.00 91.62 117 VAL A O 1
ATOM 805 N N . VAL A 1 118 ? 9.734 -4.303 -0.035 1.00 91.25 118 VAL A N 1
ATOM 806 C CA . VAL A 1 118 ? 10.459 -3.372 -0.917 1.00 91.25 118 VAL A CA 1
ATOM 807 C C . VAL A 1 118 ? 10.119 -1.913 -0.632 1.00 91.25 118 VAL A C 1
ATOM 809 O O . VAL A 1 118 ? 10.850 -1.013 -1.053 1.00 91.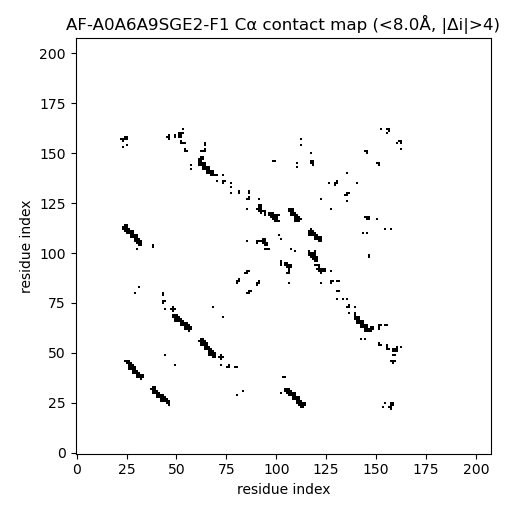25 118 VAL A O 1
ATOM 812 N N . TYR A 1 119 ? 9.015 -1.672 0.078 1.00 90.50 119 TYR A N 1
ATOM 813 C CA . TYR A 1 119 ? 8.603 -0.348 0.522 1.00 90.50 119 TYR A CA 1
ATOM 814 C C . TYR A 1 119 ? 7.554 -0.424 1.637 1.00 90.50 119 TYR A C 1
ATOM 816 O O . TYR A 1 119 ? 6.768 -1.367 1.689 1.00 90.50 119 TYR A O 1
ATOM 824 N N . ALA A 1 120 ? 7.512 0.592 2.489 1.00 91.06 120 ALA A N 1
ATOM 825 C CA . ALA A 1 120 ? 6.547 0.781 3.557 1.00 91.06 120 ALA A CA 1
ATOM 826 C C . ALA A 1 120 ? 6.146 2.255 3.588 1.00 91.06 120 ALA A C 1
ATOM 828 O O . ALA A 1 120 ? 7.004 3.138 3.516 1.00 91.06 120 ALA A O 1
ATOM 829 N N . ALA A 1 121 ? 4.844 2.509 3.677 1.00 88.75 121 ALA A N 1
ATOM 830 C CA . ALA A 1 121 ? 4.304 3.850 3.846 1.00 88.75 121 ALA A CA 1
ATOM 831 C C . ALA A 1 121 ? 2.972 3.821 4.591 1.00 88.75 121 ALA A C 1
ATOM 833 O O . ALA A 1 121 ? 2.226 2.845 4.543 1.00 88.75 121 ALA A O 1
ATOM 834 N N . GLY A 1 122 ? 2.653 4.920 5.267 1.00 89.31 122 GLY A N 1
ATOM 835 C CA . GLY A 1 122 ? 1.336 5.109 5.863 1.00 89.31 122 GLY A CA 1
ATOM 836 C C . GLY A 1 122 ? 0.277 5.439 4.816 1.00 89.31 122 GLY A C 1
ATOM 837 O O . GLY A 1 122 ? 0.581 5.916 3.719 1.00 89.31 122 GLY A O 1
ATOM 838 N N . LEU A 1 123 ? -0.988 5.259 5.192 1.00 89.19 123 LEU A N 1
ATOM 839 C CA . LEU A 1 123 ? -2.088 5.786 4.398 1.00 89.19 123 LEU A CA 1
ATOM 840 C C . LEU A 1 123 ? -2.011 7.318 4.348 1.00 89.19 123 LEU A C 1
ATOM 842 O O . LEU A 1 123 ? -1.746 7.976 5.362 1.00 89.19 123 LEU A O 1
ATOM 846 N N . THR A 1 124 ? -2.242 7.895 3.170 1.00 87.00 124 THR A N 1
ATOM 847 C CA . THR A 1 124 ? -2.349 9.355 3.037 1.00 87.00 124 THR A CA 1
ATOM 848 C C . THR A 1 124 ? -3.726 9.819 3.505 1.00 87.00 124 THR A C 1
ATOM 850 O O . THR A 1 124 ? -4.696 9.110 3.270 1.00 87.00 124 THR A O 1
ATOM 853 N N . GLU A 1 125 ? -3.826 11.007 4.114 1.00 86.31 125 GLU A N 1
ATOM 854 C CA . GLU A 1 125 ? -5.130 11.578 4.512 1.00 86.31 125 GLU A CA 1
ATOM 855 C C . GLU A 1 125 ? -6.164 11.556 3.375 1.00 86.31 125 GLU A C 1
ATOM 857 O O . GLU A 1 125 ? -7.225 10.987 3.599 1.00 86.31 125 GLU A O 1
ATOM 862 N N . PRO A 1 126 ? -5.859 12.024 2.142 1.00 88.00 126 PRO A N 1
ATOM 863 C CA . PRO A 1 126 ? -6.861 12.023 1.079 1.00 88.00 126 PRO A CA 1
ATOM 864 C C . PRO A 1 126 ? -7.347 10.619 0.715 1.00 88.00 126 PRO A C 1
ATOM 866 O O . PRO A 1 126 ? -8.504 10.445 0.363 1.00 88.00 126 PRO A O 1
ATOM 869 N N . LEU A 1 127 ? -6.464 9.616 0.792 1.00 89.25 127 LEU A N 1
ATOM 870 C CA . LEU A 1 127 ? -6.836 8.224 0.539 1.00 89.25 127 LEU A CA 1
ATOM 871 C C . LEU A 1 127 ? -7.662 7.642 1.693 1.00 89.25 127 LEU A C 1
ATOM 873 O O . LEU A 1 127 ? -8.547 6.835 1.452 1.00 89.25 127 LEU A O 1
ATOM 877 N N . ALA A 1 128 ? -7.388 8.037 2.939 1.00 90.81 128 ALA A N 1
ATOM 878 C CA . ALA A 1 128 ? -8.193 7.612 4.082 1.00 90.81 128 ALA A CA 1
ATOM 879 C C . ALA A 1 128 ? -9.616 8.158 3.940 1.00 90.81 128 ALA A C 1
ATOM 881 O O . ALA A 1 128 ? -10.572 7.396 4.030 1.00 90.81 128 ALA A O 1
ATOM 882 N N . GLU A 1 129 ? -9.737 9.447 3.614 1.00 90.12 129 GLU A N 1
ATOM 883 C CA . GLU A 1 129 ? -11.018 10.120 3.396 1.00 90.12 129 GLU A CA 1
ATOM 884 C C . GLU A 1 129 ? -11.833 9.455 2.276 1.00 90.12 129 GLU A C 1
ATOM 886 O O . GLU A 1 129 ? -13.021 9.200 2.464 1.00 90.12 129 GLU A O 1
ATOM 891 N N . THR A 1 130 ? -11.211 9.117 1.137 1.00 92.62 130 THR A N 1
ATOM 892 C CA . THR A 1 130 ? -11.928 8.466 0.024 1.00 92.62 130 THR A CA 1
ATOM 893 C C . THR A 1 130 ? -12.321 7.020 0.315 1.00 92.62 130 THR A C 1
ATOM 895 O O . THR A 1 130 ? -13.306 6.529 -0.239 1.00 92.62 130 THR A O 1
ATOM 898 N N . ILE A 1 131 ? -11.575 6.318 1.171 1.00 93.12 131 ILE A N 1
ATOM 899 C CA . ILE A 1 131 ? -11.951 4.982 1.640 1.00 93.12 131 ILE A CA 1
ATOM 900 C C . ILE A 1 131 ? -13.152 5.076 2.587 1.00 93.12 131 ILE A C 1
ATOM 902 O O . ILE A 1 131 ? -14.102 4.316 2.425 1.00 93.12 131 ILE A O 1
ATOM 906 N N . GLU A 1 132 ? -13.156 6.024 3.530 1.00 89.69 132 GLU A N 1
ATOM 907 C CA . GLU A 1 132 ? -14.278 6.203 4.464 1.00 89.69 132 GLU A CA 1
ATOM 908 C C . GLU A 1 132 ? -15.562 6.667 3.780 1.00 89.69 132 GLU A C 1
ATOM 910 O O . GLU A 1 132 ? -16.653 6.243 4.165 1.00 89.69 132 GLU A O 1
ATOM 915 N N . SER A 1 133 ? -15.453 7.532 2.769 1.00 90.88 133 SER A N 1
ATOM 916 C CA . SER A 1 133 ? -16.611 7.997 2.003 1.00 90.88 133 SER A CA 1
ATOM 917 C C . SER A 1 133 ? -17.127 6.959 0.999 1.00 90.88 133 SER A C 1
ATOM 919 O O . SER A 1 133 ? -18.253 7.089 0.516 1.00 90.88 133 SER A O 1
ATOM 921 N N . GLY A 1 134 ? -16.329 5.928 0.696 1.00 89.94 134 GLY A N 1
ATOM 922 C CA . GLY A 1 134 ? -16.609 4.919 -0.326 1.00 89.94 134 GLY A CA 1
ATOM 923 C C . GLY A 1 134 ? -16.294 5.365 -1.760 1.00 89.94 134 GLY A C 1
ATOM 924 O O . GLY A 1 134 ? -16.419 4.562 -2.682 1.00 89.94 134 GLY A O 1
ATOM 925 N N . GLU A 1 135 ? -15.841 6.607 -1.962 1.00 92.81 135 GLU A N 1
ATOM 926 C CA . GLU A 1 135 ? -15.486 7.157 -3.280 1.00 92.81 135 GLU A CA 1
ATOM 927 C C . GLU A 1 135 ? -14.303 6.419 -3.928 1.00 92.81 135 GLU A C 1
ATOM 929 O O . GLU A 1 135 ? -14.171 6.409 -5.151 1.00 92.81 135 GLU A O 1
ATOM 934 N N . PHE A 1 136 ? -13.449 5.753 -3.139 1.00 93.69 136 PHE A N 1
ATOM 935 C CA . PHE A 1 136 ? -12.338 4.962 -3.680 1.00 93.69 136 PHE A CA 1
ATOM 936 C C . PHE A 1 136 ? -12.806 3.855 -4.640 1.00 93.69 136 PHE A C 1
ATOM 938 O O . PHE A 1 136 ? -12.119 3.565 -5.617 1.00 93.69 136 PHE A O 1
ATOM 945 N N . ALA A 1 137 ? -13.983 3.263 -4.413 1.00 90.62 137 ALA A N 1
ATOM 946 C CA . ALA A 1 137 ? -14.510 2.214 -5.285 1.00 90.62 137 ALA A CA 1
ATOM 947 C C . ALA A 1 137 ? -14.893 2.727 -6.690 1.00 90.62 137 ALA A C 1
ATOM 949 O O . ALA A 1 137 ? -14.974 1.934 -7.623 1.00 90.62 137 ALA A O 1
ATOM 950 N N . GLU A 1 138 ? -15.112 4.037 -6.864 1.00 90.06 138 GLU A N 1
ATOM 951 C CA . GLU A 1 138 ? -15.461 4.635 -8.162 1.00 90.06 138 GLU A CA 1
ATOM 952 C C . GLU A 1 138 ? -14.238 4.822 -9.078 1.00 90.06 138 GLU A C 1
ATOM 954 O O . GLU A 1 138 ? -14.369 4.817 -10.303 1.00 90.06 138 GLU A O 1
ATOM 959 N N . ASP A 1 139 ? -13.049 4.981 -8.491 1.00 93.50 139 ASP A N 1
ATOM 960 C CA . ASP A 1 139 ? -11.768 5.118 -9.191 1.00 93.50 139 ASP A CA 1
ATOM 961 C C . ASP A 1 139 ? -10.656 4.420 -8.379 1.00 93.50 139 ASP A C 1
ATOM 963 O O . ASP A 1 139 ? -9.867 5.086 -7.701 1.00 93.50 139 ASP A O 1
ATOM 967 N N . PRO A 1 140 ? -10.578 3.072 -8.417 1.00 94.69 140 PRO A N 1
ATOM 968 C CA . PRO A 1 140 ? -9.784 2.279 -7.477 1.00 94.69 140 PRO A CA 1
ATOM 969 C C . PRO A 1 140 ? -8.303 2.209 -7.870 1.00 94.69 140 PRO A C 1
ATOM 971 O O . PRO A 1 140 ? -7.737 1.139 -8.121 1.00 94.69 140 PRO A O 1
ATOM 974 N N . ARG A 1 141 ? -7.663 3.376 -7.965 1.00 94.31 141 ARG A N 1
ATOM 975 C CA . ARG A 1 141 ? -6.263 3.527 -8.366 1.00 94.31 141 ARG A CA 1
ATOM 976 C C . ARG A 1 141 ? -5.363 3.773 -7.164 1.00 94.31 141 ARG A C 1
ATOM 978 O O . ARG A 1 141 ? -5.568 4.700 -6.384 1.00 94.31 141 ARG A O 1
ATOM 985 N N . LEU A 1 142 ? -4.303 2.980 -7.068 1.00 92.56 142 LEU A N 1
ATOM 986 C CA . LEU A 1 142 ? -3.256 3.078 -6.059 1.00 92.56 142 LEU A CA 1
ATOM 987 C C . LEU A 1 142 ? -1.922 3.428 -6.712 1.00 92.56 142 LEU A C 1
ATOM 989 O O . LEU A 1 142 ? -1.619 3.009 -7.827 1.00 92.56 142 LEU A O 1
ATOM 993 N N . LEU A 1 143 ? -1.096 4.174 -5.984 1.00 93.19 143 LEU A N 1
ATOM 994 C CA . LEU A 1 143 ? 0.296 4.400 -6.348 1.00 93.19 143 LEU A CA 1
ATOM 995 C C . LEU A 1 143 ? 1.188 3.727 -5.309 1.00 93.19 143 LEU A C 1
ATOM 997 O O . LEU A 1 143 ? 1.304 4.209 -4.183 1.00 93.19 143 LEU A O 1
ATOM 1001 N N . LEU A 1 144 ? 1.834 2.636 -5.704 1.00 93.00 144 LEU A N 1
ATOM 1002 C CA . LEU A 1 144 ? 2.774 1.899 -4.867 1.00 93.00 144 LEU A CA 1
ATOM 1003 C C . LEU A 1 144 ? 4.182 2.423 -5.138 1.00 93.00 144 LEU A C 1
ATOM 1005 O O . LEU A 1 144 ? 4.703 2.262 -6.239 1.00 93.00 144 LEU A O 1
ATOM 1009 N N . ALA A 1 145 ? 4.798 3.095 -4.172 1.00 91.06 145 ALA A N 1
ATOM 1010 C CA . ALA A 1 145 ? 6.175 3.556 -4.317 1.00 91.06 145 ALA A CA 1
ATOM 1011 C C . ALA A 1 145 ? 7.170 2.406 -4.096 1.00 91.06 145 ALA A C 1
ATOM 1013 O O . ALA A 1 145 ? 6.884 1.441 -3.392 1.00 91.06 145 ALA A O 1
ATOM 1014 N N . THR A 1 146 ? 8.349 2.514 -4.705 1.00 90.38 146 THR A N 1
ATOM 1015 C CA . THR A 1 146 ? 9.454 1.563 -4.541 1.00 90.38 146 THR A CA 1
ATOM 1016 C C . THR A 1 146 ? 10.773 2.301 -4.329 1.00 90.38 146 THR A C 1
ATOM 1018 O O . THR A 1 146 ? 10.911 3.481 -4.658 1.00 90.38 146 THR A O 1
ATOM 1021 N N . ALA A 1 147 ? 11.778 1.600 -3.799 1.00 87.12 147 ALA A N 1
ATOM 1022 C CA . ALA A 1 147 ? 13.113 2.170 -3.622 1.00 87.12 147 ALA A CA 1
ATOM 1023 C C . ALA A 1 147 ? 13.836 2.426 -4.960 1.00 87.12 147 ALA A C 1
ATOM 1025 O O . ALA A 1 147 ? 14.604 3.382 -5.074 1.00 87.12 147 ALA A O 1
ATOM 1026 N N . THR A 1 148 ? 13.604 1.585 -5.976 1.00 89.69 148 THR A N 1
ATOM 1027 C CA . THR A 1 148 ? 14.293 1.668 -7.274 1.00 89.69 148 THR A CA 1
ATOM 1028 C C . THR A 1 148 ? 13.363 1.417 -8.466 1.00 89.69 148 THR A C 1
ATOM 1030 O O . THR A 1 148 ? 12.332 0.751 -8.342 1.00 89.69 148 THR A O 1
ATOM 1033 N N . GLU A 1 149 ? 13.750 1.901 -9.655 1.00 90.88 149 GLU A N 1
ATOM 1034 C CA . GLU A 1 149 ? 13.060 1.586 -10.921 1.00 90.88 149 GLU A CA 1
ATOM 1035 C C . GLU A 1 149 ? 13.090 0.085 -11.238 1.00 90.88 149 GLU A C 1
ATOM 1037 O O . GLU A 1 149 ? 12.149 -0.452 -11.822 1.00 90.88 149 GLU A O 1
ATOM 1042 N N . ALA A 1 150 ? 14.158 -0.617 -10.853 1.00 90.75 150 ALA A N 1
ATOM 1043 C CA . ALA A 1 150 ? 14.249 -2.061 -11.039 1.00 90.75 150 ALA A CA 1
ATOM 1044 C C . ALA A 1 150 ? 13.177 -2.794 -10.215 1.00 90.75 150 ALA A C 1
ATOM 1046 O O . ALA A 1 150 ? 12.547 -3.722 -10.727 1.00 90.75 150 ALA A O 1
ATOM 1047 N N . ASP A 1 151 ? 12.929 -2.344 -8.982 1.00 91.12 151 ASP A N 1
ATOM 1048 C CA . ASP A 1 151 ? 11.869 -2.880 -8.124 1.00 91.12 151 ASP A CA 1
ATOM 1049 C C . ASP A 1 151 ? 10.484 -2.542 -8.665 1.00 91.12 151 ASP A C 1
ATOM 1051 O O . ASP A 1 151 ? 9.652 -3.437 -8.746 1.00 91.12 151 ASP A O 1
ATOM 1055 N N . ALA A 1 152 ? 10.253 -1.311 -9.138 1.00 93.19 152 ALA A N 1
ATOM 1056 C CA . ALA A 1 152 ? 8.980 -0.931 -9.762 1.00 93.19 152 ALA A CA 1
ATOM 1057 C C . ALA A 1 152 ? 8.651 -1.815 -10.973 1.00 93.19 152 ALA A C 1
ATOM 1059 O O . ALA A 1 152 ? 7.542 -2.323 -11.108 1.00 93.19 152 ALA A O 1
ATOM 1060 N N . ASN A 1 153 ? 9.637 -2.062 -11.838 1.00 92.56 153 ASN A N 1
ATOM 1061 C CA . ASN A 1 153 ? 9.457 -2.927 -12.999 1.00 92.56 153 ASN A CA 1
ATOM 1062 C C . ASN A 1 153 ? 9.192 -4.389 -12.613 1.00 92.56 153 ASN A C 1
ATOM 1064 O O . ASN A 1 153 ? 8.424 -5.066 -13.294 1.00 92.56 153 ASN A O 1
ATOM 1068 N N . ARG A 1 154 ? 9.844 -4.903 -11.561 1.00 92.00 154 ARG A N 1
ATOM 1069 C CA . ARG A 1 154 ? 9.580 -6.263 -11.064 1.00 92.00 154 ARG A CA 1
ATOM 1070 C C . ARG A 1 154 ? 8.199 -6.366 -10.426 1.00 92.00 154 ARG A C 1
ATOM 1072 O O . ARG A 1 154 ? 7.466 -7.284 -10.767 1.00 92.00 154 ARG A O 1
ATOM 1079 N N . LEU A 1 155 ? 7.841 -5.401 -9.587 1.00 93.19 155 LEU A N 1
ATOM 1080 C CA . LEU A 1 155 ? 6.544 -5.324 -8.929 1.00 93.19 155 LEU A CA 1
ATOM 1081 C C . LEU A 1 155 ? 5.400 -5.248 -9.945 1.00 93.19 155 LEU A C 1
ATOM 1083 O O . LEU A 1 155 ? 4.438 -5.996 -9.835 1.00 93.19 155 LEU A O 1
ATOM 1087 N N . ALA A 1 156 ? 5.529 -4.414 -10.982 1.00 93.06 156 ALA A N 1
ATOM 1088 C CA . ALA A 1 156 ? 4.528 -4.335 -12.043 1.00 93.06 156 ALA A CA 1
ATOM 1089 C C . ALA A 1 156 ? 4.334 -5.688 -12.751 1.00 93.06 156 ALA A C 1
ATOM 1091 O O . ALA A 1 156 ? 3.200 -6.107 -12.950 1.00 93.06 156 ALA A O 1
ATOM 1092 N N . ARG A 1 157 ? 5.421 -6.410 -13.076 1.00 92.69 157 ARG A N 1
ATOM 1093 C CA . ARG A 1 157 ? 5.330 -7.765 -13.666 1.00 92.69 157 ARG A CA 1
ATOM 1094 C C . ARG A 1 157 ? 4.623 -8.756 -12.764 1.00 92.69 157 ARG A C 1
ATOM 1096 O O . ARG A 1 157 ? 3.823 -9.540 -13.254 1.00 92.69 157 ARG A O 1
ATOM 1103 N N . ALA A 1 158 ? 4.950 -8.731 -11.478 1.00 92.69 158 ALA A N 1
ATOM 1104 C CA . ALA A 1 158 ? 4.349 -9.616 -10.492 1.00 92.69 158 ALA A CA 1
ATOM 1105 C C . ALA A 1 158 ? 2.834 -9.367 -10.356 1.00 92.69 158 ALA A C 1
ATOM 1107 O O . ALA A 1 158 ? 2.067 -10.308 -10.205 1.00 92.69 158 ALA A O 1
ATOM 1108 N N . PHE A 1 159 ? 2.383 -8.122 -10.541 1.00 93.12 159 PHE A N 1
ATOM 1109 C CA . PHE A 1 159 ? 0.963 -7.767 -10.663 1.00 93.12 159 PHE A CA 1
ATOM 1110 C C . PHE A 1 159 ? 0.364 -7.978 -12.068 1.00 93.12 159 PHE A C 1
ATOM 1112 O O . PHE A 1 159 ? -0.727 -7.492 -12.355 1.00 93.12 159 PHE A O 1
ATOM 1119 N N . GLY A 1 160 ? 1.058 -8.685 -12.964 1.00 86.06 160 GLY A N 1
ATOM 1120 C CA . GLY A 1 160 ? 0.536 -9.044 -14.285 1.00 86.06 160 GLY A CA 1
ATOM 1121 C C . GLY A 1 160 ? 0.652 -7.954 -15.350 1.00 86.06 160 GLY A C 1
ATOM 1122 O O . GLY A 1 160 ? 0.024 -8.066 -16.401 1.00 86.06 160 GLY A O 1
ATOM 1123 N N . ALA A 1 161 ? 1.450 -6.906 -15.126 1.00 81.44 161 ALA A N 1
ATOM 1124 C CA . ALA A 1 161 ? 1.725 -5.926 -16.168 1.00 81.44 161 ALA A CA 1
ATOM 1125 C C . ALA A 1 161 ? 2.463 -6.569 -17.352 1.00 81.44 161 ALA A C 1
ATOM 1127 O O . ALA A 1 161 ? 3.540 -7.153 -17.178 1.00 81.44 161 ALA A O 1
ATOM 1128 N N . ASP A 1 162 ? 1.959 -6.339 -18.565 1.00 65.88 162 ASP A N 1
ATOM 1129 C CA . ASP A 1 162 ? 2.686 -6.552 -19.820 1.00 65.88 162 ASP A CA 1
ATOM 1130 C C . ASP A 1 162 ? 3.796 -5.494 -19.977 1.00 65.88 162 ASP A C 1
ATOM 1132 O O . ASP A 1 162 ? 3.785 -4.650 -20.875 1.00 65.88 162 ASP A O 1
ATOM 1136 N N . VAL A 1 163 ? 4.779 -5.493 -19.077 1.00 57.53 163 VAL A N 1
ATOM 1137 C CA . VAL A 1 163 ? 6.001 -4.713 -19.291 1.00 57.53 163 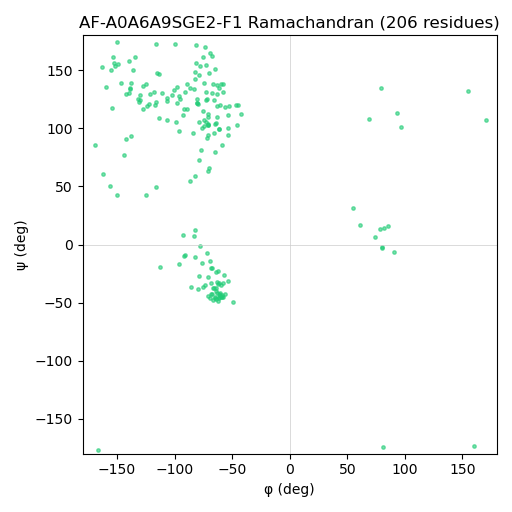VAL A CA 1
ATOM 1138 C C . VAL A 1 163 ? 6.945 -5.518 -20.179 1.00 57.53 163 VAL A C 1
ATOM 1140 O O . VAL A 1 163 ? 7.055 -6.734 -20.006 1.00 57.53 163 VAL A O 1
ATOM 1143 N N . PRO A 1 164 ? 7.678 -4.878 -21.107 1.00 49.59 164 PRO A N 1
ATOM 1144 C CA . PRO A 1 164 ? 8.654 -5.582 -21.921 1.00 49.59 164 PRO A CA 1
ATOM 1145 C C . PRO A 1 164 ? 9.733 -6.178 -21.010 1.00 49.59 164 PRO A C 1
ATOM 1147 O O . PRO A 1 164 ? 10.658 -5.495 -20.567 1.00 49.59 164 PRO A O 1
ATOM 1150 N N . THR A 1 165 ? 9.626 -7.472 -20.710 1.00 48.78 165 THR A N 1
ATOM 1151 C CA . THR A 1 165 ? 10.734 -8.236 -20.152 1.00 48.78 165 THR A CA 1
ATOM 1152 C C . THR A 1 165 ? 11.818 -8.233 -21.211 1.00 48.78 165 THR A C 1
ATOM 1154 O O . THR A 1 165 ? 11.608 -8.735 -22.316 1.00 48.78 165 THR A O 1
ATOM 1157 N N . THR A 1 166 ? 12.990 -7.679 -20.910 1.00 50.28 166 THR A N 1
ATOM 1158 C CA . THR A 1 166 ? 14.182 -7.870 -21.740 1.00 50.28 166 THR A CA 1
ATOM 1159 C C . THR A 1 166 ? 14.659 -9.318 -21.595 1.00 50.28 166 THR A C 1
ATOM 1161 O O . THR A 1 166 ? 15.720 -9.594 -21.047 1.00 50.28 166 THR A O 1
ATOM 1164 N N . THR A 1 167 ? 13.848 -10.259 -22.061 1.00 51.62 167 THR A N 1
ATOM 1165 C CA . THR A 1 167 ? 14.145 -11.685 -22.164 1.00 51.62 167 THR A CA 1
ATOM 1166 C C . THR A 1 167 ? 13.926 -12.104 -23.611 1.00 51.62 167 THR A C 1
ATOM 1168 O O . THR A 1 167 ? 13.354 -13.138 -23.883 1.00 51.62 167 THR A O 1
ATOM 1171 N N . GLU A 1 168 ? 14.374 -11.275 -24.555 1.00 47.47 168 GLU A N 1
ATOM 1172 C CA . GLU A 1 168 ? 14.645 -11.668 -25.941 1.00 47.47 168 GLU A CA 1
ATOM 1173 C C . GLU A 1 168 ? 15.540 -10.607 -26.607 1.00 47.47 168 GLU A C 1
ATOM 1175 O O . GLU A 1 168 ? 15.207 -9.950 -27.584 1.00 47.47 168 GLU A O 1
ATOM 1180 N N . ALA A 1 169 ? 16.738 -10.423 -26.051 1.00 52.56 169 ALA A N 1
ATOM 1181 C CA . ALA A 1 169 ? 17.860 -9.807 -26.760 1.00 52.56 169 ALA A CA 1
ATOM 1182 C C . ALA A 1 169 ? 18.984 -10.840 -26.915 1.00 52.56 169 ALA A C 1
ATOM 1184 O O . ALA A 1 169 ? 20.131 -10.599 -26.559 1.00 52.56 169 ALA A O 1
ATOM 1185 N N . ALA A 1 170 ? 18.638 -12.036 -27.397 1.00 55.50 170 ALA A N 1
ATOM 1186 C CA . ALA A 1 170 ? 19.613 -13.063 -27.754 1.00 55.50 170 ALA A CA 1
ATOM 1187 C C . ALA A 1 170 ? 19.121 -13.978 -28.886 1.00 55.50 170 ALA A C 1
ATOM 1189 O O . ALA A 1 170 ? 19.340 -15.180 -28.838 1.00 55.50 170 ALA A O 1
ATOM 1190 N N . ASN A 1 171 ? 18.491 -13.426 -29.927 1.00 48.03 171 ASN A N 1
ATOM 1191 C CA . ASN A 1 171 ? 18.670 -13.978 -31.274 1.00 48.03 171 ASN A CA 1
ATOM 1192 C C . ASN A 1 171 ? 18.399 -12.946 -32.378 1.00 48.03 171 ASN A C 1
ATOM 1194 O O . ASN A 1 171 ? 17.695 -13.213 -33.345 1.00 48.03 171 ASN A O 1
ATOM 1198 N N . ALA A 1 172 ? 19.010 -11.764 -32.280 1.00 46.25 172 ALA A N 1
ATOM 1199 C CA . ALA A 1 172 ? 19.328 -11.023 -33.493 1.00 46.25 172 ALA A CA 1
ATOM 1200 C C . ALA A 1 172 ? 20.593 -11.653 -34.098 1.00 46.25 172 ALA A C 1
ATOM 1202 O O . ALA A 1 172 ? 21.684 -11.087 -34.033 1.00 46.25 172 ALA A O 1
ATOM 1203 N N . THR A 1 173 ? 20.467 -12.854 -34.677 1.00 43.94 173 THR A N 1
ATOM 1204 C CA . THR A 1 173 ? 21.364 -13.195 -35.781 1.00 43.94 173 THR A CA 1
ATOM 1205 C C . THR A 1 173 ? 20.972 -12.226 -36.879 1.00 43.94 173 THR A C 1
ATOM 1207 O O . THR A 1 173 ? 19.978 -12.420 -37.570 1.00 43.94 173 THR A O 1
ATOM 1210 N N . THR A 1 174 ? 21.706 -11.120 -36.964 1.00 47.41 174 THR A N 1
ATOM 1211 C CA . THR A 1 174 ? 21.686 -10.217 -38.106 1.00 47.41 174 THR A CA 1
ATOM 1212 C C . THR A 1 174 ? 22.089 -11.045 -39.320 1.00 47.41 174 THR A C 1
ATOM 1214 O O . THR A 1 174 ? 23.260 -11.101 -39.699 1.00 47.41 174 THR A O 1
ATOM 1217 N N . GLU A 1 175 ? 21.117 -11.716 -39.936 1.00 44.59 175 GLU A N 1
ATOM 1218 C CA . GLU A 1 175 ? 21.147 -11.954 -41.364 1.00 44.59 175 GLU A CA 1
ATOM 1219 C C . GLU A 1 175 ? 21.328 -10.569 -41.971 1.00 44.59 175 GLU A C 1
ATOM 1221 O O . GLU A 1 175 ? 20.421 -9.744 -41.985 1.00 44.59 175 GLU A O 1
ATOM 1226 N N . ARG A 1 176 ? 22.564 -10.255 -42.362 1.00 46.72 176 ARG A N 1
ATOM 1227 C CA . ARG A 1 176 ? 22.833 -9.144 -43.259 1.00 46.72 176 ARG A CA 1
ATOM 1228 C C . ARG A 1 176 ? 22.141 -9.509 -44.570 1.00 46.72 176 ARG A C 1
ATOM 1230 O O . ARG A 1 176 ? 22.692 -10.360 -45.274 1.00 46.72 176 ARG A O 1
ATOM 1237 N N . PRO A 1 177 ? 21.043 -8.862 -44.998 1.00 45.91 177 PRO A N 1
ATOM 1238 C CA . PRO A 1 177 ? 20.862 -8.738 -46.424 1.00 45.91 177 PRO A CA 1
ATOM 1239 C C . PRO A 1 177 ? 22.041 -7.883 -46.894 1.00 45.91 177 PRO A C 1
ATOM 1241 O O . PRO A 1 177 ? 22.117 -6.679 -46.647 1.00 45.91 177 PRO A O 1
ATOM 1244 N N . ALA A 1 178 ? 23.025 -8.521 -47.523 1.00 50.56 178 ALA A N 1
ATOM 1245 C CA . ALA A 1 178 ? 23.906 -7.817 -48.430 1.00 50.56 178 ALA A CA 1
ATOM 1246 C C . ALA A 1 178 ? 23.034 -7.358 -49.605 1.00 50.56 178 ALA A C 1
ATOM 1248 O O . ALA A 1 178 ? 22.987 -7.999 -50.647 1.00 50.56 178 ALA A O 1
ATOM 1249 N N . THR A 1 179 ? 22.291 -6.267 -49.428 1.00 40.88 179 THR A N 1
ATOM 1250 C CA . THR A 1 179 ? 21.797 -5.501 -50.564 1.00 40.88 179 THR A CA 1
ATOM 1251 C C . THR A 1 179 ? 23.009 -4.804 -51.150 1.00 40.88 179 THR A C 1
ATOM 1253 O O . THR A 1 179 ? 23.420 -3.733 -50.699 1.00 40.88 179 THR A O 1
ATOM 1256 N N . GLU A 1 180 ? 23.622 -5.481 -52.117 1.00 44.38 180 GLU A N 1
ATOM 1257 C CA . GLU A 1 180 ? 24.452 -4.870 -53.141 1.00 44.38 180 GLU A CA 1
ATOM 1258 C C . GLU A 1 180 ? 23.715 -3.643 -53.680 1.00 44.38 180 GLU A C 1
ATOM 1260 O O . GLU A 1 180 ? 22.767 -3.743 -54.458 1.00 44.38 180 GLU A O 1
ATOM 1265 N N . SER A 1 181 ? 24.145 -2.462 -53.246 1.00 40.34 181 SER A N 1
ATOM 1266 C CA . SER A 1 181 ? 23.781 -1.219 -53.906 1.00 40.34 181 SER A CA 1
ATOM 1267 C C . SER A 1 181 ? 24.634 -1.118 -55.167 1.00 40.34 181 SER A C 1
ATOM 1269 O O . SER A 1 181 ? 25.690 -0.489 -55.191 1.00 40.34 181 SER A O 1
ATOM 1271 N N . THR A 1 182 ? 24.200 -1.813 -56.219 1.00 47.53 182 THR A N 1
ATOM 1272 C CA . THR A 1 182 ? 24.583 -1.444 -57.578 1.00 47.53 182 THR A CA 1
ATOM 1273 C C . THR A 1 182 ? 23.855 -0.146 -57.896 1.00 47.53 182 THR A C 1
ATOM 1275 O O . THR A 1 182 ? 22.637 -0.106 -58.056 1.00 47.53 182 THR A O 1
ATOM 1278 N N . SER A 1 183 ? 24.609 0.941 -57.986 1.00 47.75 183 SER A N 1
ATOM 1279 C CA . SER A 1 183 ? 24.202 2.114 -58.750 1.00 47.75 183 SER A CA 1
ATOM 1280 C C . SER A 1 183 ? 25.415 2.646 -59.518 1.00 47.75 183 SER A C 1
ATOM 1282 O O . SER A 1 183 ? 26.514 2.692 -58.963 1.00 47.75 183 SER A O 1
ATOM 1284 N N . PRO A 1 184 ? 25.250 2.983 -60.809 1.00 55.56 184 PRO A N 1
ATOM 1285 C CA . PRO A 1 184 ? 26.355 3.217 -61.724 1.00 55.56 184 PRO A CA 1
ATOM 1286 C C . PRO A 1 184 ? 26.829 4.669 -61.631 1.00 55.56 184 PRO A C 1
ATOM 1288 O O . PRO A 1 184 ? 26.022 5.595 -61.692 1.00 55.56 184 PRO A O 1
ATOM 1291 N N . VAL A 1 185 ? 28.142 4.881 -61.561 1.00 54.00 185 VAL A N 1
ATOM 1292 C CA . VAL A 1 185 ? 28.749 6.201 -61.779 1.00 54.00 185 VAL A CA 1
ATOM 1293 C C . VAL A 1 185 ? 29.767 6.116 -62.920 1.00 54.00 185 VAL A C 1
ATOM 1295 O O . VAL A 1 185 ? 30.704 5.320 -62.843 1.00 54.00 185 VAL A O 1
ATOM 1298 N N . PRO A 1 186 ? 29.589 6.891 -64.007 1.00 46.03 186 PRO A N 1
ATOM 1299 C CA . PRO A 1 186 ? 30.555 6.965 -65.086 1.00 46.03 186 PRO A CA 1
ATOM 1300 C C . PRO A 1 186 ? 31.667 7.955 -64.731 1.00 46.03 186 PRO A C 1
ATOM 1302 O O . PRO A 1 186 ? 31.406 9.093 -64.350 1.00 46.03 186 PRO A O 1
ATOM 1305 N N . GLY A 1 187 ? 32.908 7.530 -64.958 1.00 44.50 187 GLY A N 1
ATOM 1306 C CA . GLY A 1 187 ? 34.071 8.410 -65.006 1.00 44.50 187 GLY A CA 1
ATOM 1307 C C . GLY A 1 187 ? 34.794 8.552 -63.673 1.00 44.50 187 GLY A C 1
ATOM 1308 O O . GLY A 1 187 ? 34.256 9.087 -62.721 1.00 44.50 187 GLY A O 1
ATOM 1309 N N . PHE A 1 188 ? 36.016 8.029 -63.625 1.00 49.62 188 PHE A N 1
ATOM 1310 C CA . PHE A 1 188 ? 37.270 8.716 -63.287 1.00 49.62 188 PHE A CA 1
ATOM 1311 C C . PHE A 1 188 ? 38.324 7.613 -63.147 1.00 49.62 188 PHE A C 1
ATOM 1313 O O . PHE A 1 188 ? 38.275 6.781 -62.247 1.00 49.62 188 PHE A O 1
ATOM 1320 N N . GLY A 1 189 ? 39.219 7.537 -64.132 1.00 51.16 189 GLY A N 1
ATOM 1321 C CA . GLY A 1 189 ? 40.248 6.510 -64.191 1.00 51.16 189 GLY A CA 1
ATOM 1322 C C . GLY A 1 189 ? 41.363 6.760 -63.186 1.00 51.16 189 GLY A C 1
ATOM 1323 O O . GLY A 1 189 ? 41.836 7.885 -63.076 1.00 51.16 189 GLY A O 1
ATOM 1324 N N . VAL A 1 190 ? 41.827 5.691 -62.536 1.00 51.19 190 VAL A N 1
ATOM 1325 C CA . VAL A 1 190 ? 43.189 5.554 -61.998 1.00 51.19 190 VAL A CA 1
ATOM 1326 C C . VAL A 1 190 ? 43.586 4.067 -62.107 1.00 51.19 190 VAL A C 1
ATOM 1328 O O . VAL A 1 190 ? 42.723 3.209 -61.905 1.00 51.19 190 VAL A O 1
ATOM 1331 N N . PRO A 1 191 ? 44.833 3.727 -62.493 1.00 49.91 191 PRO A N 1
ATOM 1332 C CA . PRO A 1 191 ? 45.193 2.391 -62.959 1.00 49.91 191 PRO A CA 1
ATOM 1333 C C . PRO A 1 191 ? 45.875 1.517 -61.887 1.00 49.91 191 PRO A C 1
ATOM 1335 O O . PRO A 1 191 ? 46.308 2.006 -60.848 1.00 49.91 191 PRO A O 1
ATOM 1338 N N . THR A 1 192 ? 46.066 0.236 -62.242 1.00 51.00 192 THR A N 1
ATOM 1339 C CA . THR A 1 192 ? 47.045 -0.747 -61.709 1.00 51.00 192 THR A CA 1
ATOM 1340 C C . THR A 1 192 ? 46.844 -1.237 -60.266 1.00 51.00 192 THR A C 1
ATOM 1342 O O . THR A 1 192 ? 46.953 -0.492 -59.308 1.00 51.00 192 THR A O 1
ATOM 1345 N N . ALA A 1 193 ? 46.423 -2.490 -60.077 1.00 51.12 193 ALA A N 1
ATOM 1346 C CA . ALA A 1 193 ? 47.222 -3.728 -60.094 1.00 51.12 193 ALA A CA 1
ATOM 1347 C C . ALA A 1 193 ? 47.623 -4.151 -58.672 1.00 51.12 193 ALA A C 1
ATOM 1349 O O . ALA A 1 193 ? 48.603 -3.659 -58.123 1.00 51.12 193 ALA A O 1
ATOM 1350 N N . VAL A 1 194 ? 46.909 -5.132 -58.112 1.00 51.22 194 VAL A N 1
ATOM 1351 C CA . VAL A 1 194 ? 47.477 -6.009 -57.083 1.00 51.22 194 VAL A CA 1
ATOM 1352 C C . VAL A 1 194 ? 47.263 -7.453 -57.515 1.00 51.22 194 VAL A C 1
ATOM 1354 O O . VAL A 1 194 ? 46.150 -7.932 -57.711 1.00 51.22 194 VAL A O 1
ATOM 1357 N N . LEU A 1 195 ? 48.407 -8.085 -57.728 1.00 50.50 195 LEU A N 1
ATOM 1358 C CA . LEU A 1 195 ? 48.653 -9.464 -58.089 1.00 50.50 195 LEU A CA 1
ATOM 1359 C C . LEU A 1 195 ? 48.367 -10.361 -56.872 1.00 50.50 195 LEU A C 1
ATOM 1361 O O . LEU A 1 195 ? 48.911 -10.114 -55.799 1.00 50.50 195 LEU A O 1
ATOM 1365 N N . ALA A 1 196 ? 47.602 -11.437 -57.040 1.00 48.72 196 ALA A N 1
ATOM 1366 C CA . ALA A 1 196 ? 47.653 -12.580 -56.131 1.00 48.72 196 ALA A CA 1
ATOM 1367 C C . ALA A 1 196 ? 47.502 -13.866 -56.948 1.00 48.72 196 ALA A C 1
ATOM 1369 O O . ALA A 1 196 ? 46.405 -14.337 -57.235 1.00 48.72 196 ALA A O 1
ATOM 1370 N N . ALA A 1 197 ? 48.648 -14.396 -57.372 1.00 50.31 197 ALA A N 1
ATOM 1371 C CA . ALA A 1 197 ? 48.772 -15.733 -57.918 1.00 50.31 197 ALA A CA 1
ATOM 1372 C C . ALA A 1 197 ? 48.840 -16.739 -56.760 1.00 50.31 197 ALA A C 1
ATOM 1374 O O . ALA A 1 197 ? 49.722 -16.641 -55.909 1.00 50.31 197 ALA A O 1
ATOM 1375 N N . ALA A 1 198 ? 47.952 -17.729 -56.763 1.00 51.69 198 ALA A N 1
ATOM 1376 C CA . ALA A 1 198 ? 48.130 -18.973 -56.024 1.00 51.69 198 ALA A CA 1
ATOM 1377 C C . ALA A 1 198 ? 47.677 -20.131 -56.925 1.00 51.69 198 ALA A C 1
ATOM 1379 O O . ALA A 1 198 ? 46.498 -20.458 -57.021 1.00 51.69 198 ALA A O 1
ATOM 1380 N N . LEU A 1 199 ? 48.646 -20.707 -57.638 1.00 52.78 199 LEU A N 1
ATOM 1381 C CA . LEU A 1 199 ? 48.548 -21.991 -58.325 1.00 52.78 199 LEU A CA 1
ATOM 1382 C C . LEU A 1 199 ? 49.180 -23.049 -57.417 1.00 52.78 199 LEU A C 1
ATOM 1384 O O . LEU A 1 199 ? 50.370 -22.957 -57.126 1.00 52.78 199 LEU A O 1
ATOM 1388 N N . ALA A 1 200 ? 48.424 -24.079 -57.044 1.00 55.69 200 ALA A N 1
ATOM 1389 C CA . ALA A 1 200 ? 48.975 -25.410 -56.804 1.00 55.69 200 ALA A CA 1
ATOM 1390 C C . ALA A 1 200 ? 47.890 -26.470 -57.028 1.00 55.69 200 ALA A C 1
ATOM 1392 O O . ALA A 1 200 ? 46.858 -26.492 -56.362 1.00 55.69 200 ALA A O 1
ATOM 1393 N N . ALA A 1 201 ? 48.147 -27.319 -58.019 1.00 52.31 201 ALA A N 1
ATOM 1394 C CA . ALA A 1 201 ? 47.360 -28.469 -58.422 1.00 52.31 201 ALA A CA 1
ATOM 1395 C C . ALA A 1 201 ? 47.475 -29.630 -57.421 1.00 52.31 201 ALA A C 1
ATOM 1397 O O . ALA A 1 201 ? 48.506 -29.808 -56.778 1.00 52.31 201 ALA A O 1
ATOM 1398 N N . GLY A 1 202 ? 46.451 -30.482 -57.376 1.00 48.56 202 GLY A N 1
ATOM 1399 C CA . GLY A 1 202 ? 46.494 -31.749 -56.649 1.00 48.56 202 GLY A CA 1
ATOM 1400 C C . GLY A 1 202 ? 45.295 -32.630 -56.977 1.00 48.56 202 GLY A C 1
ATOM 1401 O O . GLY A 1 202 ? 44.281 -32.587 -56.294 1.00 48.56 202 GLY A O 1
ATOM 1402 N N . ALA A 1 203 ? 45.412 -33.397 -58.060 1.00 52.72 203 ALA A N 1
ATOM 1403 C CA . ALA A 1 203 ? 44.417 -34.338 -58.553 1.00 52.72 203 ALA A CA 1
ATOM 1404 C C . ALA A 1 203 ? 44.200 -35.515 -57.582 1.00 52.72 203 ALA A C 1
ATOM 1406 O O . ALA A 1 203 ? 45.136 -36.249 -57.272 1.00 52.72 203 ALA A O 1
ATOM 1407 N N . GLY A 1 204 ? 42.953 -35.730 -57.155 1.00 53.66 204 GLY A N 1
ATOM 1408 C CA . GLY A 1 204 ? 42.506 -36.954 -56.490 1.00 53.66 204 GLY A CA 1
ATOM 1409 C C . GLY A 1 204 ? 41.809 -37.874 -57.488 1.00 53.66 204 GLY A C 1
ATOM 1410 O O . GLY A 1 204 ? 40.692 -37.597 -57.916 1.00 53.66 204 GLY A O 1
ATOM 1411 N N . LEU A 1 205 ? 42.498 -38.947 -57.878 1.00 62.75 205 LEU A N 1
ATOM 1412 C CA . LEU A 1 205 ? 42.009 -40.006 -58.758 1.00 62.75 205 LEU A CA 1
ATOM 1413 C C . LEU A 1 205 ? 40.792 -40.733 -58.164 1.00 62.75 205 LEU A C 1
ATOM 1415 O O . LEU A 1 205 ? 40.819 -41.194 -57.025 1.00 62.75 205 LEU A O 1
ATOM 1419 N N . ALA A 1 206 ? 39.788 -40.946 -59.010 1.00 59.09 206 ALA A N 1
ATOM 1420 C CA . ALA A 1 206 ? 38.766 -41.964 -58.828 1.00 59.09 206 ALA A CA 1
ATOM 1421 C C . ALA A 1 206 ? 39.377 -43.377 -58.931 1.00 59.09 206 ALA A C 1
ATOM 1423 O O . ALA A 1 206 ? 40.162 -43.658 -59.839 1.00 59.09 206 ALA A O 1
ATOM 1424 N N . ARG A 1 207 ? 38.960 -44.288 -58.044 1.00 58.00 207 ARG A N 1
ATOM 1425 C CA . ARG A 1 207 ? 39.040 -45.742 -58.247 1.00 58.00 207 ARG A CA 1
ATOM 1426 C C . ARG A 1 207 ? 37.642 -46.331 -58.085 1.00 58.00 207 ARG A C 1
ATOM 1428 O O . ARG A 1 207 ? 37.026 -46.181 -57.033 1.00 58.00 207 ARG A O 1
ATOM 1435 N N . ARG A 1 208 ? 37.168 -46.956 -59.159 1.00 57.28 208 ARG A N 1
ATOM 1436 C CA . ARG A 1 208 ? 36.266 -48.109 -59.125 1.00 57.28 208 ARG A CA 1
ATOM 1437 C C . ARG A 1 208 ? 37.124 -49.366 -59.166 1.00 57.28 208 ARG A C 1
ATOM 1439 O O . ARG A 1 208 ? 38.235 -49.272 -59.739 1.00 57.28 208 ARG A O 1
#

Sequence (208 aa):
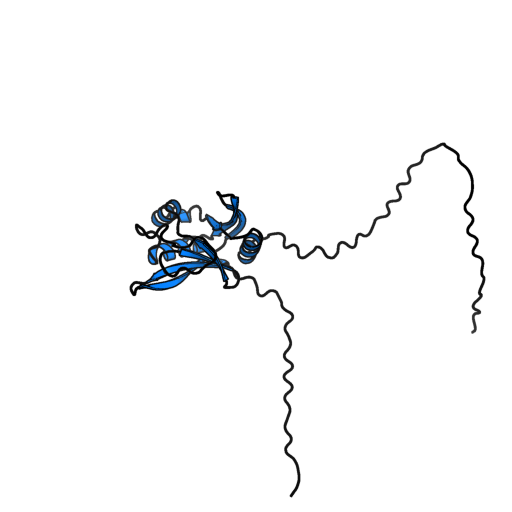MHRALLAAALVAVVVAGSGAAADADASVVARYPAENGTMTETTVVSADDVASAEPTTTRNGGAGVAVTLTDAGAQSFTDALVDAGFTTEGAARSCSTDGAERNDEGYCLLTVLDGEVVYAAGLTEPLAETIESGEFAEDPRLLLATATEADANRLARAFGADVPTTTEAANATTERPATESTSPVPGFGVPTAVLAAALAAGAGLARR

Secondary structure (DSSP, 8-state):
---------------------PPPPEEEEEEEE-TTS-EEEEEEE-GGGEEEEEEEE-TTS-EEEEEEE-HHHHHHHHHHHHHHTTTSTTTTT-----BSS--SSS-EEEEEETTEEEEEEPPPHHHHHHHHHSGGGGS-EEEEEESSHHHHHHHHHHTT-----S---S--------------------------------------

Nearest PDB structures (foldseek):
  3aqo-assembly2_B  TM=5.693E-01  e=3.956E-04  Thermus thermophilus HB8
  5yhf-assembly1_A  TM=6.991E-01  e=1.298E-03  Thermus thermophilus HB8
  3aqp-assembly1_A  TM=4.825E-01  e=2.534E-02  Thermus thermophilus HB8
  5mg3-assembly1_D  TM=4.589E-01  e=1.599E-01  Escherichia coli
  4o6g-assembly1_A  TM=1.973E-01  e=2.460E+00  Mycobacterium tuberculosis

Foldseek 3Di:
DDDDDPDDDDDPPPPPPDDDPPQKWKFKWKWAQDPVRAIDIDTLAGLQQFPAKDWDADPVRATWIKTFGDLVSLVSNLVVCVVRPLLPVPLAFQQPDFAQDDDRHGIWIFIAISNGGQGITGHHNVRSVCSVVVVCSVGVIDIGGGRHNVVRVRNNVNSPHPDPDPPPPPPPPPPPPPPPPDDDDDDDDDDDDDDDDDDDDDDDDDDD

Mean predicted aligned error: 15.85 Å

Solvent-accessible surface area (backbone atoms only — not comparable to full-atom values): 12695 Å² total; per-residue (Å²): 142,82,89,79,88,81,79,78,79,80,80,78,79,74,77,79,72,75,83,63,79,72,76,57,45,32,37,34,31,43,34,32,64,42,99,86,70,47,78,42,76,44,80,45,41,47,39,89,25,40,68,42,30,39,64,44,69,40,98,86,72,42,24,10,24,42,32,31,39,30,74,67,30,30,49,49,31,42,52,51,36,56,75,71,40,44,57,41,94,72,27,38,61,32,29,85,51,88,39,57,58,86,73,92,56,43,29,26,42,31,38,29,46,73,87,38,52,50,17,24,37,35,46,49,63,73,58,32,52,27,46,76,72,49,56,35,65,81,61,38,65,45,77,46,63,30,84,35,60,70,52,12,52,49,46,15,43,30,34,66,21,92,62,88,69,91,81,78,86,80,75,82,74,74,76,71,79,80,74,76,81,83,74,93,78,87,85,83,90,81,84,85,88,84,90,82,89,85,87,81,89,82,89,81,80,87,79,134

pLDDT: mean 76.14, std 19.94, range [40.34, 96.5]

Radius of gyration: 32.45 Å; Cα contacts (8 Å, |Δi|>4): 323; chains: 1; bounding box: 66×82×88 Å